Protein 4DHD (pdb70)

CATH classification: 1.10.600.10

Organism: Pyrobaculum calidifontis (strain DSM 21063 / JCM 11548 / VA1) (NCBI:txid410359)

Nearest PDB structures (foldseek):
  4gp1-assembly1_A  TM=1.003E+00  e=5.058E-45  Pyrobaculum calidifontis JCM 11548
  4gp2-assembly1_A  TM=1.002E+00  e=3.450E-44  Pyrobaculum calidifontis JCM 11548
  4gp2-assembly1_B  TM=9.995E-01  e=3.076E-43  Pyrobaculum calidifontis JCM 11548
  3n3d-assembly1_A  TM=8.401E-01  e=8.583E-13  Levilactobacillus brevis ATCC 367
  4jxn-assembly1_A-2  TM=8.935E-01  e=1.635E-11  Roseobacter denitrificans OCh 114

Sequence (328 aa):
MDVVSSRLHQKYGAEVEKALVRYLSIGLAEDFREAVLYQVKTGGKRLRPLLTLAAAEAVSGQWRPALPAAAIVELIHNYSSLIYDDIIDRGDVRRGLPTVRKAFGDNAAILVGIWYREAIEEAVLDTPKPTLFAKEVAEVIKAIDEGERLDILFEAAGRSDPYFVQARWREVTLDDYIKMVSLKTGALIAAAAKWGVLSVSDDRGLAEAAWNFGMAAGVAFQIIDDVLDIYGEIGKDIKEHKRGNAVVAVALSHLGEGERRRLLEILAREVVEEADVREAVALLDSVGAREEALRLAARYREEAERHLAKIPNNGTLKELLDFIVAREYA

Structure (mmCIF, N/CA/C/O backbone):
data_4DHD
#
_entry.id   4DHD
#
_cell.length_a   61.401
_cell.length_b   89.269
_cell.length_c   149.542
_cell.angle_alpha   90.00
_cell.angle_beta   90.00
_cell.angle_gamma   90.00
#
_symmetry.space_group_name_H-M   'C 2 2 21'
#
loop_
_entity.id
_entity.type
_entity.pdbx_description
1 polymer 'Polyprenyl synthetase'
2 non-polymer 'PHOSPHATE ION'
3 non-polymer 'CHLORIDE ION'
4 non-polymer 'ACETATE ION'
5 water water
#
loop_
_atom_site.group_PDB
_atom_site.id
_atom_site.type_symbol
_atom_site.label_atom_id
_atom_site.label_alt_id
_atom_site.label_comp_id
_atom_site.label_asym_id
_atom_site.label_entity_id
_atom_site.label_seq_id
_atom_site.pdbx_PDB_ins_code
_atom_site.Cartn_x
_atom_site.Cartn_y
_atom_site.Cartn_z
_atom_site.occupancy
_atom_site.B_iso_or_equiv
_atom_site.auth_seq_id
_atom_site.auth_comp_id
_atom_site.auth_asym_id
_atom_site.auth_atom_id
_atom_site.pdbx_PDB_model_num
ATOM 1 N N . MET A 1 3 ? 35.538 -5.351 -21.426 1.00 78.98 1 MET A N 1
ATOM 2 C CA . MET A 1 3 ? 34.665 -6.369 -22.080 1.00 82.36 1 MET A CA 1
ATOM 3 C C . MET A 1 3 ? 33.327 -6.513 -21.353 1.00 39.44 1 MET A C 1
ATOM 4 O O . MET A 1 3 ? 32.980 -7.596 -20.880 1.00 49.24 1 MET A O 1
ATOM 9 N N . ASP A 1 4 ? 32.575 -5.422 -21.277 1.00 37.80 2 ASP A N 1
ATOM 10 C CA . ASP A 1 4 ? 31.244 -5.469 -20.678 1.00 42.32 2 ASP A CA 1
ATOM 11 C C . ASP A 1 4 ? 30.337 -6.397 -21.495 1.00 36.82 2 ASP A C 1
ATOM 12 O O . ASP A 1 4 ? 30.634 -6.723 -22.646 1.00 30.08 2 ASP A O 1
ATOM 17 N N . VAL A 1 5 ? 29.236 -6.829 -20.893 1.00 31.02 3 VAL A N 1
ATOM 18 C CA . VAL A 1 5 ? 28.397 -7.851 -21.519 1.00 26.73 3 VAL A CA 1
ATOM 19 C C . VAL A 1 5 ? 27.753 -7.387 -22.831 1.00 24.14 3 VAL A C 1
ATOM 20 O O . VAL A 1 5 ? 27.675 -8.152 -23.789 1.00 24.86 3 VAL A O 1
ATOM 24 N N . VAL A 1 6 ? 27.291 -6.146 -22.890 1.00 25.09 4 VAL A N 1
ATOM 25 C CA . VAL A 1 6 ? 26.678 -5.658 -24.111 1.00 29.05 4 VAL A CA 1
ATOM 26 C C . VAL A 1 6 ? 27.690 -5.614 -25.267 1.00 27.05 4 VAL A C 1
ATOM 27 O O . VAL A 1 6 ? 27.397 -6.037 -26.384 1.00 26.46 4 VAL A O 1
ATOM 31 N N . SER A 1 7 ? 28.892 -5.118 -25.009 1.00 30.96 5 SER A N 1
ATOM 32 C CA A SER A 1 7 ? 29.922 -5.124 -26.037 0.50 33.53 5 SER A CA 1
ATOM 33 C CA B SER A 1 7 ? 29.929 -5.130 -26.031 0.50 32.60 5 SER A CA 1
ATOM 34 C C . SER A 1 7 ? 30.206 -6.553 -26.502 1.00 30.00 5 SER A C 1
ATOM 35 O O . SER A 1 7 ? 30.303 -6.825 -27.701 1.00 29.97 5 SER A O 1
ATOM 40 N N . ARG A 1 8 ? 30.322 -7.467 -25.554 1.00 23.42 6 ARG A N 1
ATOM 41 C CA . ARG A 1 8 ? 30.634 -8.834 -25.880 1.00 23.60 6 ARG A CA 1
ATOM 42 C C . ARG A 1 8 ? 29.541 -9.491 -26.717 1.00 25.78 6 ARG A C 1
ATOM 43 O O . ARG A 1 8 ? 29.823 -10.195 -27.690 1.00 24.88 6 ARG A O 1
ATOM 51 N N . LEU A 1 9 ? 28.287 -9.248 -26.355 1.00 23.66 7 LEU A N 1
ATOM 52 C CA . LEU A 1 9 ? 27.196 -9.849 -27.098 1.00 20.10 7 LEU A CA 1
ATOM 53 C C . LEU A 1 9 ? 26.931 -9.169 -28.452 1.00 19.80 7 LEU A C 1
ATOM 54 O O . LEU A 1 9 ? 26.514 -9.821 -29.388 1.00 22.90 7 LEU A O 1
ATOM 59 N N . HIS A 1 10 ? 27.185 -7.869 -28.541 1.00 23.18 8 HIS A N 1
ATOM 60 C CA . HIS A 1 10 ? 27.167 -7.180 -29.823 1.00 22.06 8 HIS A CA 1
ATOM 61 C C . HIS A 1 10 ? 28.138 -7.840 -30.763 1.00 24.39 8 HIS A C 1
ATOM 62 O O . HIS A 1 10 ? 27.836 -8.048 -31.935 1.00 25.76 8 HIS A O 1
ATOM 69 N N . GLN A 1 11 ? 29.328 -8.176 -30.264 1.00 24.41 9 GLN A N 1
ATOM 70 C CA . GLN A 1 11 ? 30.326 -8.806 -31.134 1.00 26.44 9 GLN A CA 1
ATOM 71 C C . GLN A 1 11 ? 29.866 -10.182 -31.603 1.00 21.88 9 GLN A C 1
ATOM 72 O O . GLN A 1 11 ? 30.065 -10.560 -32.765 1.00 26.10 9 GLN A O 1
ATOM 78 N N . LYS A 1 12 ? 29.251 -10.931 -30.685 1.00 23.35 10 LYS A N 1
ATOM 79 C CA . LYS A 1 12 ? 28.817 -12.289 -30.933 1.00 22.04 10 LYS A CA 1
ATOM 80 C C . LYS A 1 12 ? 27.567 -12.381 -31.798 1.00 24.66 10 LYS A C 1
ATOM 81 O O . LYS A 1 12 ? 27.513 -13.164 -32.741 1.00 23.54 10 LYS A O 1
ATOM 87 N N . TYR A 1 13 ? 26.560 -11.567 -31.474 1.00 22.98 11 TYR A N 1
ATOM 88 C CA . TYR A 1 13 ? 25.244 -11.720 -32.080 1.00 18.17 11 TYR A CA 1
ATOM 89 C C . TYR A 1 13 ? 24.902 -10.590 -33.048 1.00 18.04 11 TYR A C 1
ATOM 90 O O . TYR A 1 13 ? 24.018 -10.765 -33.882 1.00 20.84 11 TYR A O 1
ATOM 99 N N . GLY A 1 14 ? 25.583 -9.450 -32.901 1.00 19.79 12 GLY A N 1
ATOM 100 C CA . GLY A 1 14 ? 25.169 -8.188 -33.523 1.00 20.04 12 GLY A CA 1
ATOM 101 C C . GLY A 1 14 ? 24.941 -8.230 -35.021 1.00 25.86 12 GLY A C 1
ATOM 102 O O . GLY A 1 14 ? 23.913 -7.774 -35.538 1.00 23.43 12 GLY A O 1
ATOM 103 N N . ALA A 1 15 ? 25.895 -8.785 -35.739 1.00 24.13 13 ALA A N 1
ATOM 104 C CA . ALA A 1 15 ? 25.780 -8.803 -37.193 1.00 29.02 13 ALA A CA 1
ATOM 105 C C . ALA A 1 15 ? 24.602 -9.663 -37.689 1.00 21.85 13 ALA A C 1
ATOM 106 O O . ALA A 1 15 ? 23.923 -9.299 -38.663 1.00 22.48 13 ALA A O 1
ATOM 108 N N . GLU A 1 16 ? 24.342 -10.794 -37.040 1.00 20.69 14 GLU A N 1
ATOM 109 C CA . GLU A 1 16 ? 23.204 -11.639 -37.413 1.00 17.94 14 GLU A CA 1
ATOM 110 C C . GLU A 1 16 ? 21.868 -10.968 -37.066 1.00 20.12 14 GLU A C 1
ATOM 111 O O . GLU A 1 16 ? 20.895 -11.140 -37.794 1.00 19.13 14 GLU A O 1
ATOM 117 N N . VAL A 1 17 ? 21.830 -10.232 -35.965 1.00 20.56 15 VAL A N 1
ATOM 118 C CA . VAL A 1 17 ? 20.597 -9.499 -35.611 1.00 17.05 15 VAL A CA 1
ATOM 119 C C . VAL A 1 17 ? 20.297 -8.470 -36.697 1.00 17.93 15 VAL A C 1
ATOM 120 O O . VAL A 1 17 ? 19.195 -8.424 -37.212 1.00 21.13 15 VAL A O 1
ATOM 124 N N . GLU A 1 18 ? 21.294 -7.672 -37.070 1.00 18.36 16 GLU A N 1
ATOM 125 C CA . GLU A 1 18 ? 21.071 -6.619 -38.084 1.00 20.49 16 GLU A CA 1
ATOM 126 C C . GLU A 1 18 ? 20.638 -7.227 -39.411 1.00 21.10 16 GLU A C 1
ATOM 127 O O . GLU A 1 18 ? 19.728 -6.705 -40.076 1.00 21.45 16 GLU A O 1
ATOM 133 N N . LYS A 1 19 ? 21.268 -8.338 -39.795 1.00 18.68 17 LYS A N 1
ATOM 134 C CA . LYS A 1 19 ? 20.900 -9.026 -41.032 1.00 20.05 17 LYS A CA 1
ATOM 135 C C . LYS A 1 19 ? 19.446 -9.464 -41.022 1.00 19.22 17 LYS A C 1
ATOM 136 O O . LYS A 1 19 ? 18.768 -9.342 -42.037 1.00 19.91 17 LYS A O 1
ATOM 142 N N . ALA A 1 20 ? 18.984 -9.947 -39.871 1.00 19.18 18 ALA A N 1
ATOM 143 C CA . ALA A 1 20 ? 17.625 -10.453 -39.719 1.00 17.89 18 ALA A CA 1
ATOM 144 C C . ALA A 1 20 ? 16.624 -9.303 -39.837 1.00 16.74 18 ALA A C 1
ATOM 145 O O . ALA A 1 20 ? 15.573 -9.440 -40.504 1.00 19.56 18 ALA A O 1
ATOM 147 N N . LEU A 1 21 ? 16.927 -8.183 -39.194 1.00 16.45 19 LEU A N 1
ATOM 148 C CA . LEU A 1 21 ? 16.029 -7.012 -39.258 1.00 18.97 19 LEU A CA 1
ATOM 149 C C . LEU A 1 21 ? 15.834 -6.589 -40.715 1.00 18.95 19 LEU A C 1
ATOM 150 O O . LEU A 1 21 ? 14.706 -6.393 -41.184 1.00 19.54 19 LEU A O 1
ATOM 155 N N . VAL A 1 22 ? 16.944 -6.451 -41.440 1.00 18.96 20 VAL A N 1
ATOM 156 C CA . VAL A 1 22 ? 16.858 -6.052 -42.848 1.00 19.91 20 VAL A CA 1
ATOM 157 C C . VAL A 1 22 ? 16.155 -7.106 -43.702 1.00 19.38 20 VAL A C 1
ATOM 158 O O . VAL A 1 22 ? 15.360 -6.771 -44.595 1.00 19.48 20 VAL A O 1
ATOM 162 N N . ARG A 1 23 ? 16.426 -8.376 -43.425 1.00 19.73 21 ARG A N 1
ATOM 163 C CA . ARG A 1 23 ? 15.787 -9.445 -44.159 1.00 19.11 21 ARG A CA 1
ATOM 164 C C . ARG A 1 23 ? 14.266 -9.363 -44.092 1.00 18.62 21 ARG A C 1
ATOM 165 O O . ARG A 1 23 ? 13.597 -9.401 -45.131 1.00 19.34 21 ARG A O 1
ATOM 173 N N . TYR A 1 24 ? 13.708 -9.271 -42.880 1.00 17.33 22 TYR A N 1
ATOM 174 C CA . TYR A 1 24 ? 12.244 -9.291 -42.809 1.00 15.29 22 TYR A CA 1
ATOM 175 C C . TYR A 1 24 ? 11.627 -7.995 -43.352 1.00 15.54 22 TYR A C 1
ATOM 176 O O . TYR A 1 24 ? 10.586 -8.041 -43.977 1.00 18.87 22 TYR A O 1
ATOM 185 N N . LEU A 1 25 ? 12.291 -6.865 -43.146 1.00 16.32 23 LEU A N 1
ATOM 186 C CA . LEU A 1 25 ? 11.762 -5.590 -43.666 1.00 15.41 23 LEU A CA 1
ATOM 187 C C . LEU A 1 25 ? 11.798 -5.570 -45.184 1.00 17.33 23 LEU A C 1
ATOM 188 O O . LEU A 1 25 ? 10.998 -4.899 -45.802 1.00 17.26 23 LEU A O 1
ATOM 193 N N . SER A 1 26 ? 12.753 -6.305 -45.761 1.00 16.11 24 SER A N 1
ATOM 194 C CA . SER A 1 26 ? 12.996 -6.236 -47.184 1.00 19.79 24 SER A CA 1
ATOM 195 C C . SER A 1 26 ? 12.038 -7.085 -48.014 1.00 18.18 24 SER A C 1
ATOM 196 O O . SER A 1 26 ? 11.986 -6.934 -49.237 1.00 21.00 24 SER A O 1
ATOM 199 N N . ILE A 1 27 ? 11.282 -7.971 -47.370 1.00 19.74 25 ILE A N 1
ATOM 200 C CA . ILE A 1 27 ? 10.360 -8.825 -48.111 1.00 17.94 25 ILE A CA 1
ATOM 201 C C . ILE A 1 27 ? 9.293 -7.955 -48.786 1.00 24.05 25 ILE A C 1
ATOM 202 O O . ILE A 1 27 ? 8.489 -7.293 -48.115 1.00 19.98 25 ILE A O 1
ATOM 207 N N . GLY A 1 28 ? 9.280 -7.946 -50.121 1.00 22.84 26 GLY A N 1
ATOM 208 C CA . GLY A 1 28 ? 8.261 -7.173 -50.843 1.00 22.07 26 GLY A CA 1
ATOM 209 C C . GLY A 1 28 ? 8.495 -5.675 -50.926 1.00 23.79 26 GLY A C 1
ATOM 210 O O . GLY A 1 28 ? 7.659 -4.942 -51.443 1.00 22.04 26 GLY A O 1
ATOM 211 N N . LEU A 1 29 ? 9.650 -5.220 -50.443 1.00 17.57 27 LEU A N 1
ATOM 212 C CA . LEU A 1 29 ? 9.931 -3.809 -50.289 1.00 18.34 27 LEU A CA 1
ATOM 213 C C . LEU A 1 29 ? 10.364 -3.141 -51.600 1.00 19.95 27 LEU A C 1
ATOM 214 O O . LEU A 1 29 ? 11.379 -3.541 -52.209 1.00 23.07 27 LEU A O 1
ATOM 219 N N . ALA A 1 30 ? 9.600 -2.135 -52.022 1.00 18.93 28 ALA A N 1
ATOM 220 C CA . ALA A 1 30 ? 9.905 -1.420 -53.275 1.00 21.40 28 ALA A CA 1
ATOM 221 C C . ALA A 1 30 ? 11.215 -0.637 -53.128 1.00 21.38 28 ALA A C 1
ATOM 222 O O . ALA A 1 30 ? 11.480 -0.056 -52.090 1.00 19.24 28 ALA A O 1
ATOM 224 N N . GLU A 1 31 ? 12.041 -0.612 -54.182 1.00 23.39 29 GLU A N 1
ATOM 225 C CA . GLU A 1 31 ? 13.325 0.094 -54.128 1.00 26.40 29 GLU A CA 1
ATOM 226 C C . GLU A 1 31 ? 13.247 1.560 -53.691 1.00 20.85 29 GLU A C 1
ATOM 227 O O . GLU A 1 31 ? 14.095 2.020 -52.900 1.00 24.31 29 GLU A O 1
ATOM 233 N N . ASP A 1 32 ? 12.255 2.308 -54.188 1.00 19.01 30 ASP A N 1
ATOM 234 C CA . ASP A 1 32 ? 12.147 3.716 -53.827 1.00 21.24 30 ASP A CA 1
ATOM 235 C C . ASP A 1 32 ? 11.540 3.979 -52.438 1.00 18.45 30 ASP A C 1
ATOM 236 O O . ASP A 1 32 ? 11.370 5.150 -52.065 1.00 21.45 30 ASP A O 1
ATOM 241 N N . PHE A 1 33 ? 11.199 2.893 -51.712 1.00 18.96 31 PHE A N 1
ATOM 242 C CA . PHE A 1 33 ? 10.710 2.970 -50.311 1.00 16.97 31 PHE A CA 1
ATOM 243 C C . PHE A 1 33 ? 11.768 2.414 -49.359 1.00 18.66 31 PHE A C 1
ATOM 244 O O . PHE A 1 33 ? 11.627 2.510 -48.141 1.00 18.12 31 PHE A O 1
ATOM 252 N N . ARG A 1 34 ? 12.792 1.780 -49.912 1.00 20.85 32 ARG A N 1
ATOM 253 C CA . ARG A 1 34 ? 13.782 1.089 -49.100 1.00 18.05 32 ARG A CA 1
ATOM 254 C C . ARG A 1 34 ? 14.477 1.969 -48.067 1.00 19.48 32 ARG A C 1
ATOM 255 O O . ARG A 1 34 ? 14.583 1.593 -46.902 1.00 20.09 32 ARG A O 1
ATOM 263 N N . GLU A 1 35 ? 15.023 3.097 -48.497 1.00 20.24 33 GLU A N 1
ATOM 264 C CA . GLU A 1 35 ? 15.721 3.966 -47.574 1.00 18.45 33 GLU A CA 1
ATOM 265 C C . GLU A 1 35 ? 14.816 4.414 -46.425 1.00 17.99 33 GLU A C 1
ATOM 266 O O . GLU A 1 35 ? 15.224 4.403 -45.258 1.00 20.97 33 GLU A O 1
ATOM 272 N N . ALA A 1 36 ? 13.585 4.814 -46.747 1.00 19.87 34 ALA A N 1
ATOM 273 C CA . ALA A 1 36 ? 12.645 5.248 -45.713 1.00 16.61 34 ALA A CA 1
ATOM 274 C C . ALA A 1 36 ? 12.344 4.138 -44.702 1.00 18.18 34 ALA A C 1
ATOM 275 O O . ALA A 1 36 ? 12.272 4.410 -43.500 1.00 18.73 34 ALA A O 1
ATOM 277 N N . VAL A 1 37 ? 12.159 2.914 -45.190 1.00 18.85 35 VAL A N 1
ATOM 278 C CA . VAL A 1 37 ? 11.794 1.778 -44.328 1.00 14.58 35 VAL A CA 1
ATOM 279 C C . VAL A 1 37 ? 12.972 1.274 -43.489 1.00 16.87 35 VAL A C 1
ATOM 280 O O . VAL A 1 37 ? 12.809 0.974 -42.313 1.00 19.10 35 VAL A O 1
ATOM 284 N N . LEU A 1 38 ? 14.160 1.213 -44.082 1.00 17.47 36 LEU A N 1
ATOM 285 C CA . LEU A 1 38 ? 15.316 0.733 -43.312 1.00 18.36 36 LEU A CA 1
ATOM 286 C C . LEU A 1 38 ? 15.872 1.775 -42.350 1.00 17.20 36 LEU A C 1
ATOM 287 O O . LEU A 1 38 ? 16.631 1.427 -41.448 1.00 19.20 36 LEU A O 1
ATOM 292 N N . TYR A 1 39 ? 15.461 3.025 -42.508 1.00 17.79 37 TYR A N 1
ATOM 293 C CA . TYR A 1 39 ? 16.058 4.131 -41.765 1.00 19.93 37 TYR A CA 1
ATOM 294 C C . TYR A 1 39 ? 16.097 3.869 -40.267 1.00 18.32 37 TYR A C 1
ATOM 295 O O . TYR A 1 39 ? 17.142 4.041 -39.621 1.00 17.79 37 TYR A O 1
ATOM 304 N N . GLN A 1 40 ? 14.960 3.440 -39.706 1.00 17.33 38 GLN A N 1
ATOM 305 C CA . GLN A 1 40 ? 14.828 3.279 -38.271 1.00 16.46 38 GLN A CA 1
ATOM 306 C C . GLN A 1 40 ? 15.780 2.228 -37.675 1.00 18.81 38 GLN A C 1
ATOM 307 O O . GLN A 1 40 ? 16.179 2.356 -36.495 1.00 23.26 38 GLN A O 1
ATOM 313 N N . VAL A 1 41 ? 16.137 1.213 -38.464 1.00 16.80 39 VAL A N 1
ATOM 314 C CA . VAL A 1 41 ? 17.066 0.190 -37.972 1.00 18.44 39 VAL A CA 1
ATOM 315 C C . VAL A 1 41 ? 18.513 0.502 -38.384 1.00 27.01 39 VAL A C 1
ATOM 316 O O . VAL A 1 41 ? 19.430 -0.237 -38.068 1.00 27.78 39 VAL A O 1
ATOM 320 N N . LYS A 1 42 ? 18.716 1.601 -39.092 1.00 21.47 40 LYS A N 1
ATOM 321 C CA . LYS A 1 42 ? 20.079 1.986 -39.441 1.00 25.74 40 LYS A CA 1
ATOM 322 C C . LYS A 1 42 ? 20.588 3.151 -38.592 1.00 31.37 40 LYS A C 1
ATOM 323 O O . LYS A 1 42 ? 21.680 3.637 -38.816 1.00 32.24 40 LYS A O 1
ATOM 329 N N . THR A 1 43 ? 19.794 3.610 -37.631 1.00 27.62 41 THR A N 1
ATOM 330 C CA . THR A 1 43 ? 20.189 4.746 -36.793 1.00 27.09 41 THR A CA 1
ATOM 331 C C . THR A 1 43 ? 20.901 4.327 -35.507 1.00 27.16 41 THR A C 1
ATOM 332 O O . THR A 1 43 ? 21.178 5.168 -34.655 1.00 30.92 41 THR A O 1
ATOM 336 N N . GLY A 1 44 ? 21.174 3.041 -35.352 1.00 31.47 42 GLY A N 1
ATOM 337 C CA . GLY A 1 44 ? 21.872 2.576 -34.152 1.00 34.57 42 GLY A CA 1
ATOM 338 C C . GLY A 1 44 ? 20.891 2.129 -33.085 1.00 38.86 42 GLY A C 1
ATOM 339 O O . GLY A 1 44 ? 19.742 1.815 -33.386 1.00 28.96 42 GLY A O 1
ATOM 340 N N . GLY A 1 45 ? 21.335 2.112 -31.835 1.00 28.59 43 GLY A N 1
ATOM 341 C CA . GLY A 1 45 ? 20.513 1.560 -30.757 1.00 28.28 43 GLY A CA 1
ATOM 342 C C . GLY A 1 45 ? 21.281 0.448 -30.067 1.00 27.11 43 GLY A C 1
ATOM 343 O O . GLY A 1 45 ? 22.160 -0.172 -30.664 1.00 28.40 43 GLY A O 1
ATOM 344 N N . LYS A 1 46 ? 20.959 0.203 -28.803 1.00 23.93 44 LYS A N 1
ATOM 345 C CA . LYS A 1 46 ? 21.712 -0.766 -28.005 1.00 24.85 44 LYS A CA 1
ATOM 346 C C . LYS A 1 46 ? 21.356 -2.230 -28.299 1.00 23.04 44 LYS A C 1
ATOM 347 O O . LYS A 1 46 ? 22.117 -3.130 -27.947 1.00 24.38 44 LYS A O 1
ATOM 353 N N . ARG A 1 47 ? 20.195 -2.470 -28.910 1.00 23.57 45 ARG A N 1
ATOM 354 C CA . ARG A 1 47 ? 19.746 -3.820 -29.231 1.00 18.65 45 ARG A CA 1
ATOM 355 C C . ARG A 1 47 ? 19.673 -4.724 -28.003 1.00 20.05 45 ARG A C 1
ATOM 356 O O . ARG A 1 47 ? 19.825 -5.939 -28.105 1.00 19.93 45 ARG A O 1
ATOM 364 N N . LEU A 1 48 ? 19.399 -4.131 -26.848 1.00 21.18 46 LEU A N 1
ATOM 365 C CA . LEU A 1 48 ? 19.329 -4.904 -25.608 1.00 17.13 46 LEU A CA 1
ATOM 366 C C . LEU A 1 48 ? 18.292 -6.021 -25.669 1.00 20.14 46 LEU A C 1
ATOM 367 O O . LEU A 1 48 ? 18.524 -7.129 -25.191 1.00 19.53 46 LEU A O 1
ATOM 372 N N . ARG A 1 49 ? 17.139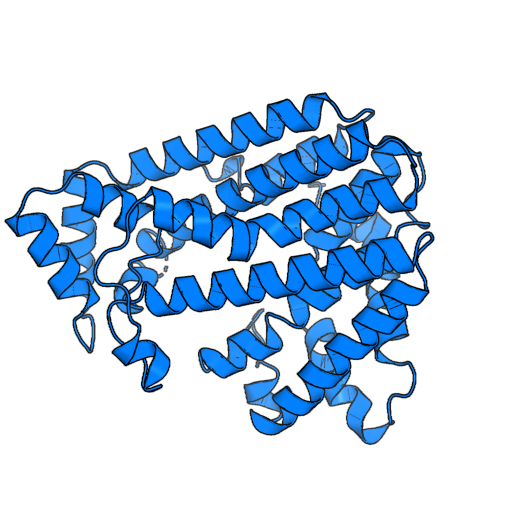 -5.753 -26.278 1.00 15.45 47 ARG A N 1
ATOM 373 C CA . ARG A 1 49 ? 16.083 -6.751 -26.280 1.00 14.11 47 ARG A CA 1
ATOM 374 C C . ARG A 1 49 ? 16.448 -8.029 -27.076 1.00 18.82 47 ARG A C 1
ATOM 375 O O . ARG A 1 49 ? 16.340 -9.118 -26.538 1.00 17.56 47 ARG A O 1
ATOM 383 N N . PRO A 1 50 ? 16.899 -7.899 -28.334 1.00 16.50 48 PRO A N 1
ATOM 384 C CA . PRO A 1 50 ? 17.273 -9.106 -29.073 1.00 15.92 48 PRO A CA 1
ATOM 385 C C . PRO A 1 50 ? 18.497 -9.773 -28.453 1.00 16.79 48 PRO A C 1
ATOM 386 O O . PRO A 1 50 ? 18.596 -10.996 -28.507 1.00 17.34 48 PRO A O 1
ATOM 390 N N . LEU A 1 51 ? 19.409 -8.996 -27.883 1.00 16.33 49 LEU A N 1
ATOM 391 C CA . LEU A 1 51 ? 20.555 -9.641 -27.185 1.00 17.22 49 LEU A CA 1
ATOM 392 C C . LEU A 1 51 ? 20.060 -10.529 -26.052 1.00 21.83 49 LEU A C 1
ATOM 393 O O . LEU A 1 51 ? 20.597 -11.626 -25.828 1.00 19.28 49 LEU A O 1
ATOM 398 N N . LEU A 1 52 ? 19.051 -10.061 -25.320 1.00 17.39 50 LEU A N 1
ATOM 399 C CA . LEU A 1 52 ? 18.437 -10.847 -24.251 1.00 17.49 50 LEU A CA 1
ATOM 400 C C . LEU A 1 52 ? 17.738 -12.125 -24.772 1.00 19.90 50 LEU A C 1
ATOM 401 O O . LEU A 1 52 ? 17.876 -13.211 -24.198 1.00 18.24 50 LEU A O 1
ATOM 406 N N . THR A 1 53 ? 17.007 -11.994 -25.873 1.00 15.31 51 THR A N 1
ATOM 407 C CA . THR A 1 53 ? 16.394 -13.145 -26.493 1.00 12.21 51 THR A CA 1
ATOM 408 C C . THR A 1 53 ? 17.412 -14.250 -26.825 1.00 13.58 51 THR A C 1
ATOM 409 O O . THR A 1 53 ? 17.200 -15.427 -26.525 1.00 16.37 51 THR A O 1
ATOM 413 N N . LEU A 1 54 ? 18.482 -13.836 -27.474 1.00 15.86 52 LEU A N 1
ATOM 414 C CA . LEU A 1 54 ? 19.505 -14.777 -27.934 1.00 14.83 52 LEU A CA 1
ATOM 415 C C . LEU A 1 54 ? 20.261 -15.355 -26.739 1.00 15.56 52 LEU A C 1
ATOM 416 O O . LEU A 1 54 ? 20.548 -16.561 -26.723 1.00 18.07 52 LEU A O 1
ATOM 421 N N . ALA A 1 55 ? 20.584 -14.524 -25.748 1.00 17.49 53 ALA A N 1
ATOM 422 C CA . ALA A 1 55 ? 21.232 -15.053 -24.525 1.00 16.63 53 ALA A CA 1
ATOM 423 C C . ALA A 1 55 ? 20.342 -16.075 -23.819 1.00 18.70 53 ALA A C 1
ATOM 424 O O . ALA A 1 55 ? 20.840 -17.066 -23.260 1.00 18.32 53 ALA A O 1
ATOM 426 N N . ALA A 1 56 ? 19.031 -15.804 -23.766 1.00 15.65 54 ALA A N 1
ATOM 427 C CA . ALA A 1 56 ? 18.113 -16.730 -23.108 1.00 14.15 54 ALA A CA 1
ATOM 428 C C . ALA A 1 56 ? 18.085 -18.093 -23.856 1.00 17.23 54 ALA A C 1
ATOM 429 O O . ALA A 1 56 ? 18.045 -19.147 -23.234 1.00 18.02 54 ALA A O 1
ATOM 431 N N . ALA A 1 57 ? 18.059 -18.037 -25.187 1.00 15.42 55 ALA A N 1
ATOM 432 C CA . ALA A 1 57 ? 18.017 -19.238 -25.980 1.00 15.08 55 ALA A CA 1
ATOM 433 C C . ALA A 1 57 ? 19.309 -20.011 -25.735 1.00 17.92 55 ALA A C 1
ATOM 434 O O . ALA A 1 57 ? 19.273 -21.236 -25.570 1.00 18.49 55 ALA A O 1
ATOM 436 N N . GLU A 1 58 ? 20.425 -19.287 -25.684 1.00 16.66 56 GLU A N 1
ATOM 437 C CA . GLU A 1 58 ? 21.731 -19.969 -25.541 1.00 17.99 56 GLU A CA 1
ATOM 438 C C . GLU A 1 58 ? 21.894 -20.566 -24.145 1.00 19.66 56 GLU A C 1
ATOM 439 O O . GLU A 1 58 ? 22.480 -21.646 -23.966 1.00 17.53 56 GLU A O 1
ATOM 445 N N . ALA A 1 59 ? 21.365 -19.890 -23.133 1.00 16.73 57 ALA A N 1
ATOM 446 C CA . ALA A 1 59 ? 21.483 -20.428 -21.779 1.00 18.51 57 ALA A CA 1
ATOM 447 C C . ALA A 1 59 ? 20.745 -21.770 -21.659 1.00 21.39 57 ALA A C 1
ATOM 448 O O . ALA A 1 59 ? 21.227 -22.708 -21.038 1.00 20.09 57 ALA A O 1
ATOM 450 N N . VAL A 1 60 ? 19.559 -21.862 -22.245 1.00 15.91 58 VAL A N 1
ATOM 451 C CA . VAL A 1 60 ? 18.726 -23.035 -22.065 1.00 15.30 58 VAL A CA 1
ATOM 452 C C . VAL A 1 60 ? 19.048 -24.195 -23.019 1.00 18.36 58 VAL A C 1
ATOM 453 O O . VAL A 1 60 ? 18.713 -25.343 -22.713 1.00 20.30 58 VAL A O 1
ATOM 457 N N . SER A 1 61 ? 19.681 -23.900 -24.155 1.00 18.32 59 SER A N 1
ATOM 458 C CA . SER A 1 61 ? 19.888 -24.905 -25.220 1.00 17.37 59 SER A CA 1
ATOM 459 C C . SER A 1 61 ? 21.318 -25.017 -25.773 1.00 20.02 59 SER A C 1
ATOM 460 O O . SER A 1 61 ? 21.609 -25.951 -26.517 1.00 21.05 59 SER A O 1
ATOM 463 N N . GLY A 1 62 ? 22.187 -24.053 -25.467 1.00 17.00 60 GLY A N 1
ATOM 464 C CA . GLY A 1 62 ? 23.501 -23.945 -26.086 1.00 18.15 60 GLY A CA 1
ATOM 465 C C . GLY A 1 62 ? 23.533 -23.275 -27.451 1.00 18.28 60 GLY A C 1
ATOM 466 O O . GLY A 1 62 ? 24.600 -23.023 -28.000 1.00 20.54 60 GLY A O 1
ATOM 467 N N . GLN A 1 63 ? 22.353 -23.020 -28.023 1.00 20.07 61 GLN A N 1
ATOM 468 C CA . GLN A 1 63 ? 22.258 -22.442 -29.370 1.00 17.72 61 GLN A CA 1
ATOM 469 C C . GLN A 1 63 ? 21.470 -21.152 -29.308 1.00 15.89 61 GLN A C 1
ATOM 470 O O . GLN A 1 63 ? 20.479 -21.043 -28.563 1.00 19.56 61 GLN A O 1
ATOM 476 N N . TRP A 1 64 ? 21.927 -20.201 -30.094 1.00 17.48 62 TRP A N 1
ATOM 477 C CA . TRP A 1 64 ? 21.249 -18.907 -30.187 1.00 17.88 62 TRP A CA 1
ATOM 478 C C . TRP A 1 64 ? 20.640 -18.676 -31.538 1.00 23.87 62 TRP A C 1
ATOM 479 O O . TRP A 1 64 ? 19.607 -18.000 -31.646 1.00 18.93 62 TRP A O 1
ATOM 490 N N . ARG A 1 65 ? 21.252 -19.221 -32.586 1.00 19.15 63 ARG A N 1
ATOM 491 C CA . ARG A 1 65 ? 20.779 -18.921 -33.937 1.00 18.88 63 ARG A CA 1
ATOM 492 C C . ARG A 1 65 ? 19.305 -19.264 -34.199 1.00 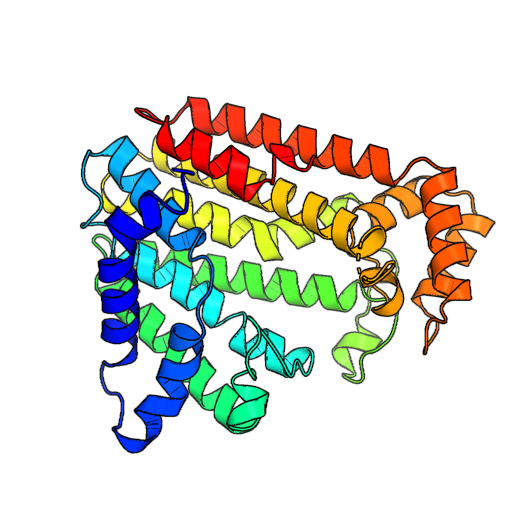18.97 63 ARG A C 1
ATOM 493 O O . ARG A 1 65 ? 18.649 -18.534 -34.978 1.00 19.29 63 ARG A O 1
ATOM 501 N N . PRO A 1 66 ? 18.770 -20.349 -33.603 1.00 17.99 64 PRO A N 1
ATOM 502 C CA . PRO A 1 66 ? 17.362 -20.714 -33.789 1.00 16.14 64 PRO A CA 1
ATOM 503 C C . PRO A 1 66 ? 16.431 -19.612 -33.265 1.00 16.45 64 PRO A C 1
ATOM 504 O O . PRO A 1 66 ? 15.269 -19.558 -33.665 1.00 19.68 64 PRO A O 1
ATOM 508 N N . ALA A 1 67 ? 16.956 -18.765 -32.390 1.00 16.30 65 ALA A N 1
ATOM 509 C CA . ALA A 1 67 ? 16.122 -17.673 -31.826 1.00 16.18 65 ALA A CA 1
ATOM 510 C C . ALA A 1 67 ? 16.220 -16.361 -32.613 1.00 16.36 65 ALA A C 1
ATOM 511 O O . ALA A 1 67 ? 15.740 -15.321 -32.156 1.00 18.13 65 ALA A O 1
ATOM 513 N N . LEU A 1 68 ? 16.892 -16.365 -33.762 1.00 17.45 66 LEU A N 1
ATOM 514 C CA . LEU A 1 68 ? 17.064 -15.131 -34.525 1.00 16.69 66 LEU A CA 1
ATOM 515 C C . LEU A 1 68 ? 15.725 -14.563 -35.007 1.00 15.14 66 LEU A C 1
ATOM 516 O O . LEU A 1 68 ? 15.545 -13.356 -34.969 1.00 17.53 66 LEU A O 1
ATOM 521 N N . PRO A 1 69 ? 14.793 -15.426 -35.437 1.00 17.78 67 PRO A N 1
ATOM 522 C CA . PRO A 1 69 ? 13.514 -14.861 -35.828 1.00 16.27 67 PRO A CA 1
ATOM 523 C C . PRO A 1 69 ? 12.812 -14.138 -34.656 1.00 14.90 67 PRO A C 1
ATOM 524 O O . PRO A 1 69 ? 12.339 -12.998 -34.814 1.00 16.14 67 PRO A O 1
ATOM 528 N N . ALA A 1 70 ? 12.747 -14.792 -33.508 1.00 14.10 68 ALA A N 1
ATOM 529 C CA . ALA A 1 70 ? 12.230 -14.164 -32.284 1.00 14.02 68 ALA A CA 1
ATOM 530 C C . ALA A 1 70 ? 12.983 -12.889 -31.910 1.00 16.31 68 ALA A C 1
ATOM 531 O O . ALA A 1 70 ? 12.386 -11.907 -31.437 1.00 15.11 68 ALA A O 1
ATOM 533 N N . ALA A 1 71 ? 14.298 -12.875 -32.110 1.00 14.21 69 ALA A N 1
ATOM 534 C CA . ALA A 1 71 ? 15.083 -11.687 -31.759 1.00 16.14 69 ALA A CA 1
ATOM 535 C C . ALA A 1 71 ? 14.724 -10.509 -32.686 1.00 16.11 69 ALA A C 1
ATOM 536 O O . ALA A 1 71 ? 14.591 -9.370 -32.242 1.00 16.14 69 ALA A O 1
ATOM 538 N N . ALA A 1 72 ? 14.549 -10.815 -33.979 1.00 16.78 70 ALA A N 1
ATOM 539 C CA . ALA A 1 72 ? 14.081 -9.815 -34.938 1.00 15.93 70 ALA A CA 1
ATOM 540 C C . ALA A 1 72 ? 12.693 -9.343 -34.537 1.00 16.71 70 ALA A C 1
ATOM 541 O O . ALA A 1 72 ? 12.424 -8.147 -34.611 1.00 16.60 70 ALA A O 1
ATOM 543 N N . ILE A 1 73 ? 11.805 -10.260 -34.143 1.00 14.24 71 ILE A N 1
ATOM 544 C CA . ILE A 1 73 ? 10.442 -9.837 -33.722 1.00 13.30 71 ILE A CA 1
ATOM 545 C C . ILE A 1 73 ? 10.529 -8.793 -32.621 1.00 15.55 71 ILE A C 1
ATOM 546 O O . ILE A 1 73 ? 9.934 -7.711 -32.717 1.00 14.33 71 ILE A O 1
ATOM 551 N N . VAL A 1 74 ? 11.301 -9.087 -31.575 1.00 14.42 72 VAL A N 1
ATOM 552 C CA . VAL A 1 74 ? 11.261 -8.200 -30.423 1.00 16.45 72 VAL A CA 1
ATOM 553 C C . VAL A 1 74 ? 11.866 -6.818 -30.742 1.00 15.40 72 VAL A C 1
ATOM 554 O O . VAL A 1 74 ? 11.340 -5.784 -30.321 1.00 14.62 72 VAL A O 1
ATOM 558 N N . GLU A 1 75 ? 12.933 -6.778 -31.541 1.00 16.66 73 GLU A N 1
ATOM 559 C CA . GLU A 1 75 ? 13.548 -5.521 -31.888 1.00 16.38 73 GLU A CA 1
ATOM 560 C C . GLU A 1 75 ? 12.703 -4.739 -32.904 1.00 12.23 73 GLU A C 1
ATOM 561 O O . GLU A 1 75 ? 12.652 -3.512 -32.844 1.00 15.21 73 GLU A O 1
ATOM 567 N N . LEU A 1 76 ? 12.027 -5.460 -33.811 1.00 12.99 74 LEU A N 1
ATOM 568 C CA . LEU A 1 76 ? 11.110 -4.773 -34.726 1.00 14.30 74 LEU A CA 1
ATOM 569 C C . LEU A 1 76 ? 9.903 -4.194 -33.980 1.00 14.59 74 LEU A C 1
ATOM 570 O O . LEU A 1 76 ? 9.476 -3.092 -34.306 1.00 12.75 74 LEU A O 1
ATOM 575 N N . ILE A 1 77 ? 9.382 -4.907 -32.977 1.00 14.76 75 ILE A N 1
ATOM 576 C CA . ILE A 1 77 ? 8.299 -4.329 -32.167 1.00 15.42 75 ILE A CA 1
ATOM 577 C C . ILE A 1 77 ? 8.794 -3.063 -31.442 1.00 13.68 75 ILE A C 1
ATOM 578 O O . ILE A 1 77 ? 8.097 -2.037 -31.379 1.00 13.51 75 ILE A O 1
ATOM 583 N N . HIS A 1 78 ? 9.978 -3.144 -30.859 1.00 15.03 76 HIS A N 1
ATOM 584 C CA . HIS A 1 78 ? 10.585 -1.977 -30.231 1.00 15.15 76 HIS A CA 1
ATOM 585 C C . HIS A 1 78 ? 10.628 -0.799 -31.180 1.00 14.83 76 HIS A C 1
ATOM 586 O O . HIS A 1 78 ? 10.208 0.332 -30.822 1.00 16.06 76 HIS A O 1
ATOM 593 N N . ASN A 1 79 ? 11.090 -1.042 -32.407 1.00 14.63 77 ASN A N 1
ATOM 594 C CA . ASN A 1 79 ? 11.228 0.046 -33.366 1.00 15.82 77 ASN A CA 1
ATOM 595 C C . ASN A 1 79 ? 9.909 0.536 -33.946 1.00 14.37 77 ASN A C 1
ATOM 596 O O . ASN A 1 79 ? 9.782 1.720 -34.268 1.00 15.84 77 ASN A O 1
ATOM 601 N N . TYR A 1 80 ? 8.935 -0.362 -34.052 1.00 14.92 78 TYR A N 1
ATOM 602 C CA . TYR A 1 80 ? 7.579 -0.010 -34.451 1.00 14.96 78 TYR A CA 1
ATOM 603 C C . TYR A 1 80 ? 6.997 0.972 -33.469 1.00 14.48 78 TYR A C 1
ATOM 604 O O . TYR A 1 80 ? 6.450 2.008 -33.851 1.00 14.43 78 TYR A O 1
ATOM 613 N N . SER A 1 81 ? 7.145 0.646 -32.175 1.00 16.90 79 SER A N 1
ATOM 614 C CA A SER A 1 81 ? 6.671 1.506 -31.113 0.50 15.29 79 SER A CA 1
ATOM 615 C CA B SER A 1 81 ? 6.685 1.507 -31.105 0.50 15.13 79 SER A CA 1
ATOM 616 C C . SER A 1 81 ? 7.392 2.859 -31.145 1.00 17.97 79 SER A C 1
ATOM 617 O O . SER A 1 81 ? 6.763 3.896 -30.951 1.00 20.05 79 SER A O 1
ATOM 622 N N . LEU A 1 82 ? 8.702 2.864 -31.428 1.00 16.67 80 LEU A N 1
ATOM 623 C CA . LEU A 1 82 ? 9.413 4.139 -31.467 1.00 17.27 80 LEU A CA 1
ATOM 624 C C . LEU A 1 82 ? 8.982 5.044 -32.622 1.00 15.92 80 LEU A C 1
ATOM 625 O O . LEU A 1 82 ? 8.900 6.247 -32.446 1.00 18.66 80 LEU A O 1
ATOM 630 N N . ILE A 1 83 ? 8.750 4.456 -33.802 1.00 15.16 81 ILE A N 1
ATOM 631 C CA . ILE A 1 83 ? 8.319 5.214 -34.964 1.00 15.93 81 ILE A CA 1
ATOM 632 C C . ILE A 1 83 ? 7.036 5.956 -34.596 1.00 17.45 81 ILE A C 1
ATOM 633 O O . ILE A 1 83 ? 6.933 7.139 -34.814 1.00 18.17 81 ILE A O 1
ATOM 638 N N . TYR A 1 84 ? 6.070 5.247 -34.028 1.00 15.73 82 TYR A N 1
ATOM 639 C CA . TYR A 1 84 ? 4.831 5.912 -33.648 1.00 16.81 82 TYR A CA 1
ATOM 640 C C . TYR A 1 84 ? 4.968 6.845 -32.456 1.00 16.93 82 TYR A C 1
ATOM 641 O O . TYR A 1 84 ? 4.319 7.899 -32.418 1.00 19.38 82 TYR A O 1
ATOM 650 N N . ASP A 1 85 ? 5.800 6.483 -31.479 1.00 18.00 83 ASP A N 1
ATOM 651 C CA . ASP A 1 85 ? 6.000 7.347 -30.326 1.00 17.38 83 ASP A CA 1
ATOM 652 C C . ASP A 1 85 ? 6.591 8.671 -30.803 1.00 22.91 83 ASP A C 1
ATOM 653 O O . ASP A 1 85 ? 6.200 9.718 -30.303 1.00 22.37 83 ASP A O 1
ATOM 658 N N . ASP A 1 86 ? 7.494 8.630 -31.785 1.00 21.59 84 ASP A N 1
ATOM 659 C CA . ASP A 1 86 ? 8.085 9.870 -32.295 1.00 21.34 84 ASP A CA 1
ATOM 660 C C . ASP A 1 86 ? 7.021 10.751 -32.961 1.00 22.17 84 ASP A C 1
ATOM 661 O O . ASP A 1 86 ? 7.055 11.983 -32.839 1.00 23.18 84 ASP A O 1
ATOM 666 N N . ILE A 1 87 ? 6.040 10.127 -33.626 1.00 18.66 85 ILE A N 1
ATOM 667 C CA . ILE A 1 87 ? 4.960 10.921 -34.203 1.00 18.22 85 ILE A CA 1
ATOM 668 C C . ILE A 1 87 ? 4.125 11.557 -33.108 1.00 23.49 85 ILE A C 1
ATOM 669 O O . ILE A 1 87 ? 3.866 12.772 -33.129 1.00 23.63 85 ILE A O 1
ATOM 674 N N . ILE A 1 88 ? 3.722 10.737 -32.138 1.00 18.35 86 ILE A N 1
ATOM 675 C CA . ILE A 1 88 ? 2.820 11.171 -31.078 1.00 19.36 86 ILE A CA 1
ATOM 676 C C . ILE A 1 88 ? 3.422 12.289 -30.236 1.00 27.53 86 ILE A C 1
ATOM 677 O O . ILE A 1 88 ? 2.738 13.253 -29.895 1.00 27.84 86 ILE A O 1
ATOM 682 N N . ASP A 1 89 ? 4.713 12.187 -29.941 1.00 24.55 87 ASP A N 1
ATOM 683 C CA . ASP A 1 89 ? 5.380 13.193 -29.106 1.00 25.25 87 ASP A CA 1
ATOM 684 C C . ASP A 1 89 ? 6.103 14.245 -29.934 1.00 26.71 87 ASP A C 1
ATOM 685 O O . ASP A 1 89 ? 6.806 15.101 -29.388 1.00 31.24 87 ASP A O 1
ATOM 690 N N . ARG A 1 90 ? 5.941 14.171 -31.247 1.00 26.61 88 ARG A N 1
ATOM 691 C CA . ARG A 1 90 ? 6.641 15.049 -32.190 1.00 26.53 88 ARG A CA 1
ATOM 692 C C . ARG A 1 90 ? 8.140 15.124 -31.881 1.00 27.98 88 ARG A C 1
ATOM 693 O O . ARG A 1 90 ? 8.718 16.211 -31.725 1.00 33.27 88 ARG A O 1
ATOM 701 N N . GLY A 1 91 ? 8.780 13.965 -31.809 1.00 22.56 89 GLY A N 1
ATOM 702 C CA . GLY A 1 91 ? 10.182 13.913 -31.456 1.00 23.95 89 GLY A CA 1
ATOM 703 C C . GLY A 1 91 ? 11.012 14.135 -32.703 1.00 36.98 89 GLY A C 1
ATOM 704 O O . GLY A 1 91 ? 10.794 13.484 -33.720 1.00 29.28 89 GLY A O 1
ATOM 705 N N . ASP A 1 92 ? 11.954 15.073 -32.635 1.00 29.68 90 ASP A N 1
ATOM 706 C CA . ASP A 1 92 ? 12.799 15.401 -33.778 1.00 25.48 90 ASP A CA 1
ATOM 707 C C . ASP A 1 92 ? 14.077 14.569 -33.820 1.00 26.25 90 ASP A C 1
ATOM 708 O O . ASP A 1 92 ? 14.622 14.324 -34.880 1.00 24.50 90 ASP A O 1
ATOM 713 N N . VAL A 1 93 ? 14.569 14.142 -32.661 1.00 24.89 91 VAL A N 1
ATOM 714 C CA . VAL A 1 93 ? 15.865 13.475 -32.630 1.00 24.61 91 VAL A CA 1
ATOM 715 C C . VAL A 1 93 ? 15.802 12.212 -31.786 1.00 21.50 91 VAL A C 1
ATOM 716 O O . VAL A 1 93 ? 15.141 12.185 -30.749 1.00 30.10 91 VAL A O 1
ATOM 720 N N . ARG A 1 94 ? 16.500 11.172 -32.227 1.00 25.83 92 ARG A N 1
ATOM 721 C CA . ARG A 1 94 ? 16.606 9.938 -31.447 1.00 27.70 92 ARG A CA 1
ATOM 722 C C . ARG A 1 94 ? 17.919 9.289 -31.798 1.00 28.57 92 ARG A C 1
ATOM 723 O O . ARG A 1 94 ? 18.294 9.229 -32.974 1.00 30.67 92 ARG A O 1
ATOM 731 N N . ARG A 1 95 ? 18.622 8.786 -30.786 1.00 27.03 93 ARG A N 1
ATOM 732 C CA . ARG A 1 95 ? 19.944 8.208 -31.004 1.00 32.50 93 ARG A CA 1
ATOM 733 C C . ARG A 1 95 ? 20.878 9.210 -31.697 1.00 26.62 93 ARG A C 1
ATOM 734 O O . ARG A 1 95 ? 21.765 8.815 -32.441 1.00 32.18 93 ARG A O 1
ATOM 742 N N . GLY A 1 96 ? 20.667 10.497 -31.445 1.00 33.08 94 GLY A N 1
ATOM 743 C CA . GLY A 1 96 ? 21.532 11.553 -32.014 1.00 28.58 94 GLY A CA 1
ATOM 744 C C . GLY A 1 96 ? 21.291 11.900 -33.482 1.00 43.80 94 GLY A C 1
ATOM 745 O O . GLY A 1 96 ? 22.044 12.674 -34.081 1.00 37.90 94 GLY A O 1
ATOM 746 N N . LEU A 1 97 ? 20.235 11.338 -34.065 1.00 31.83 95 LEU A N 1
ATOM 747 C CA . LEU A 1 97 ? 19.909 11.549 -35.471 1.00 27.25 95 LEU A CA 1
ATOM 748 C C . LEU A 1 97 ? 18.428 11.913 -35.609 1.00 22.75 95 LEU A C 1
ATOM 749 O O . LEU A 1 97 ? 17.656 11.707 -34.691 1.00 25.15 95 LEU A O 1
ATOM 754 N N . PRO A 1 98 ? 18.045 12.477 -36.754 1.00 23.90 96 PRO A N 1
ATOM 755 C CA . PRO A 1 98 ? 16.634 12.809 -36.951 1.00 20.32 96 PRO A CA 1
ATOM 756 C C . PRO A 1 98 ? 15.796 11.533 -36.900 1.00 22.31 96 PRO A C 1
ATOM 757 O O . PRO A 1 98 ? 16.249 10.466 -37.326 1.00 22.57 96 PRO A O 1
ATOM 761 N N . THR A 1 99 ? 14.569 11.671 -36.409 1.00 19.87 97 THR A N 1
ATOM 762 C CA . THR A 1 99 ? 13.634 10.560 -36.352 1.00 20.94 97 THR A CA 1
ATOM 763 C C . THR A 1 99 ? 13.052 10.333 -37.729 1.00 21.19 97 THR A C 1
ATOM 764 O O . THR A 1 99 ? 13.212 11.170 -38.624 1.00 20.38 97 THR A O 1
ATOM 768 N N . VAL A 1 100 ? 12.354 9.216 -37.902 1.00 18.15 98 VAL A N 1
ATOM 769 C CA . VAL A 1 100 ? 11.707 8.951 -39.193 1.00 18.71 98 VAL A CA 1
ATOM 770 C C . VAL A 1 100 ? 10.769 10.099 -39.529 1.00 14.83 98 VAL A C 1
ATOM 771 O O . VAL A 1 100 ? 10.778 10.590 -40.673 1.00 17.69 98 VAL A O 1
ATOM 775 N N . ARG A 1 101 ? 9.937 10.503 -38.578 1.00 15.84 99 ARG A N 1
ATOM 776 C CA . ARG A 1 101 ? 8.970 11.576 -38.856 1.00 17.30 99 ARG A CA 1
ATOM 777 C C . ARG A 1 101 ? 9.657 12.887 -39.240 1.00 20.61 99 ARG A C 1
ATOM 778 O O . ARG A 1 101 ? 9.152 13.609 -40.095 1.00 19.58 99 ARG A O 1
ATOM 786 N N . LYS A 1 102 ? 10.807 13.182 -38.620 1.00 18.64 100 LYS A N 1
ATOM 787 C CA . LYS A 1 102 ? 11.543 14.402 -38.944 1.00 22.01 100 LYS A CA 1
ATOM 788 C C . LYS A 1 102 ? 12.100 14.362 -40.357 1.00 19.29 100 LYS A C 1
ATOM 789 O O . LYS A 1 102 ? 11.881 15.297 -41.123 1.00 23.22 100 LYS A O 1
ATOM 795 N N . ALA A 1 103 ? 12.770 13.274 -40.705 1.00 17.28 101 ALA A N 1
ATOM 796 C CA . ALA A 1 103 ? 13.491 13.166 -41.977 1.00 17.39 101 ALA A CA 1
ATOM 797 C C . ALA A 1 103 ? 12.552 12.984 -43.174 1.00 22.51 101 ALA A C 1
ATOM 798 O O . ALA A 1 103 ? 12.838 13.457 -44.280 1.00 22.22 101 ALA A O 1
ATOM 800 N N . PHE A 1 104 ? 11.464 12.248 -42.958 1.00 16.65 102 PHE A N 1
ATOM 801 C CA . PHE A 1 104 ? 10.557 11.872 -44.070 1.00 16.60 102 PHE A CA 1
ATOM 802 C C . PHE A 1 104 ? 9.154 12.507 -44.018 1.00 16.06 102 PHE A C 1
ATOM 803 O O . PHE A 1 104 ? 8.487 12.600 -45.069 1.00 16.79 102 PHE A O 1
ATOM 811 N N . GLY A 1 105 ? 8.704 12.885 -42.827 1.00 18.63 103 GLY A N 1
ATOM 812 C CA . GLY A 1 105 ? 7.375 13.482 -42.600 1.00 18.19 103 GLY A CA 1
ATOM 813 C C . GLY A 1 105 ? 6.519 12.527 -41.773 1.00 16.50 103 GLY A C 1
ATOM 814 O O . GLY A 1 105 ? 6.730 11.318 -41.798 1.00 17.18 103 GLY A O 1
ATOM 815 N N . ASP A 1 106 ? 5.594 13.091 -41.014 1.00 17.89 104 ASP A N 1
ATOM 816 C CA . ASP A 1 106 ? 4.727 12.316 -40.133 1.00 18.54 104 ASP A CA 1
ATOM 817 C C . ASP A 1 106 ? 3.906 11.292 -40.919 1.00 20.49 104 ASP A C 1
ATOM 818 O O . ASP A 1 106 ? 3.666 10.173 -40.448 1.00 19.82 104 ASP A O 1
ATOM 823 N N . ASN A 1 107 ? 3.431 11.676 -42.094 1.00 18.63 105 ASN A N 1
ATOM 824 C CA . ASN A 1 107 ? 2.534 10.778 -42.816 1.00 17.45 105 ASN A CA 1
ATOM 825 C C . ASN A 1 107 ? 3.318 9.661 -43.504 1.00 17.53 105 ASN A C 1
ATOM 826 O O . ASN A 1 107 ? 2.862 8.514 -43.582 1.00 16.41 105 ASN A O 1
ATOM 831 N N . ALA A 1 108 ? 4.515 9.990 -43.975 1.00 15.67 106 ALA A N 1
ATOM 832 C CA . ALA A 1 108 ? 5.402 8.981 -44.489 1.00 16.14 106 ALA A CA 1
ATOM 833 C C . ALA A 1 108 ? 5.775 8.018 -43.386 1.00 15.66 106 ALA A C 1
ATOM 834 O O . ALA A 1 108 ? 5.872 6.829 -43.636 1.00 15.85 106 ALA A O 1
ATOM 836 N N . ALA A 1 109 ? 5.974 8.522 -42.161 1.00 16.27 107 ALA A N 1
ATOM 837 C CA . ALA A 1 109 ? 6.312 7.636 -41.043 1.00 13.82 107 ALA A CA 1
ATOM 838 C C . ALA A 1 109 ? 5.173 6.670 -40.732 1.00 14.90 107 ALA A C 1
ATOM 839 O O . ALA A 1 109 ? 5.427 5.535 -40.339 1.00 15.74 107 ALA A O 1
ATOM 841 N N . ILE A 1 110 ? 3.928 7.129 -40.897 1.00 15.02 108 ILE A N 1
ATOM 842 C CA . ILE A 1 110 ? 2.801 6.181 -40.751 1.00 14.57 108 ILE A CA 1
ATOM 843 C C . ILE A 1 110 ? 2.907 5.024 -41.744 1.00 14.89 108 ILE A C 1
ATOM 844 O O . ILE A 1 110 ? 2.724 3.851 -41.369 1.00 14.82 108 ILE A O 1
ATOM 849 N N . LEU A 1 111 ? 3.237 5.311 -43.007 1.00 13.56 109 LEU A N 1
ATOM 850 C CA . LEU A 1 111 ? 3.351 4.240 -43.995 1.00 14.55 109 LEU A CA 1
ATOM 851 C C . LEU A 1 111 ? 4.486 3.285 -43.607 1.00 14.33 109 LEU A C 1
ATOM 852 O O . LEU A 1 111 ? 4.401 2.075 -43.833 1.00 14.55 109 LEU A O 1
ATOM 857 N N . VAL A 1 112 ? 5.557 3.860 -43.037 1.00 13.21 110 VAL A N 1
ATOM 858 C CA . VAL A 1 112 ? 6.684 3.032 -42.602 1.00 12.45 110 VAL A CA 1
ATOM 859 C C . VAL A 1 112 ? 6.251 2.160 -41.401 1.00 14.32 110 VAL A C 1
ATOM 860 O O . VAL A 1 112 ? 6.549 0.967 -41.339 1.00 15.34 110 VAL A O 1
ATOM 864 N N . GLY A 1 113 ? 5.581 2.756 -40.430 1.00 15.10 111 GLY A N 1
ATOM 865 C CA . GLY A 1 113 ? 5.113 2.000 -39.266 1.00 14.12 111 GLY A CA 1
ATOM 866 C C . GLY A 1 113 ? 4.221 0.828 -39.648 1.00 14.49 111 GLY A C 1
ATOM 867 O O . GLY A 1 113 ? 4.358 -0.301 -39.154 1.00 14.07 111 GLY A O 1
ATOM 868 N N . ILE A 1 114 ? 3.332 1.080 -40.602 1.00 13.49 112 ILE A N 1
ATOM 869 C CA . ILE A 1 114 ? 2.468 0.015 -41.097 1.00 12.12 112 ILE A CA 1
ATOM 870 C C . ILE A 1 114 ? 3.302 -1.129 -41.686 1.00 12.00 112 ILE A C 1
ATOM 871 O O . ILE A 1 114 ? 2.983 -2.310 -41.480 1.00 13.78 112 ILE A O 1
ATOM 876 N N . TRP A 1 115 ? 4.345 -0.777 -42.430 1.00 12.29 113 TRP A N 1
ATOM 877 C CA . TRP A 1 115 ? 5.246 -1.741 -43.045 1.00 13.21 113 TRP A CA 1
ATOM 878 C C . TRP A 1 115 ? 5.939 -2.566 -41.972 1.00 14.35 113 TRP A C 1
ATOM 879 O O . TRP A 1 115 ? 5.989 -3.798 -42.082 1.00 12.92 113 TRP A O 1
ATOM 890 N N . TYR A 1 116 ? 6.428 -1.902 -40.919 1.00 13.34 114 TYR A N 1
ATOM 891 C CA . TYR A 1 116 ? 7.121 -2.621 -39.843 1.00 13.13 114 TYR A CA 1
ATOM 892 C C . TYR A 1 116 ? 6.214 -3.721 -39.250 1.00 14.16 114 TYR A C 1
ATOM 893 O O . TYR A 1 116 ? 6.687 -4.807 -38.939 1.00 13.19 114 TYR A O 1
ATOM 902 N N . ARG A 1 117 ? 4.924 -3.450 -39.048 1.00 12.55 115 ARG A N 1
ATOM 903 C CA . ARG A 1 117 ? 4.116 -4.489 -38.426 1.00 13.96 115 ARG A CA 1
ATOM 904 C C . ARG A 1 117 ? 3.967 -5.730 -39.312 1.00 15.84 115 ARG A C 1
ATOM 905 O O . ARG A 1 117 ? 3.869 -6.830 -38.804 1.00 15.11 115 ARG A O 1
ATOM 913 N N . GLU A 1 118 ? 3.975 -5.568 -40.629 1.00 14.59 116 GLU A N 1
ATOM 914 C CA . GLU A 1 118 ? 3.856 -6.734 -41.492 1.00 14.75 116 GLU A CA 1
ATOM 915 C C . GLU A 1 118 ? 5.207 -7.420 -41.595 1.00 15.13 116 GLU A C 1
ATOM 916 O O . GLU A 1 118 ? 5.270 -8.619 -41.770 1.00 15.40 116 GLU A O 1
ATOM 922 N N . ALA A 1 119 ? 6.299 -6.671 -41.439 1.00 13.97 117 ALA A N 1
ATOM 923 C CA . ALA A 1 119 ? 7.611 -7.349 -41.345 1.00 13.52 117 ALA A CA 1
ATOM 924 C C . ALA A 1 119 ? 7.670 -8.223 -40.081 1.00 15.91 117 ALA A C 1
ATOM 925 O O . ALA A 1 119 ? 8.265 -9.321 -40.088 1.00 15.00 117 ALA A O 1
ATOM 927 N N . ILE A 1 120 ? 7.114 -7.709 -38.984 1.00 16.49 118 ILE A N 1
ATOM 928 C CA . ILE A 1 120 ? 6.971 -8.476 -37.729 1.00 13.87 118 ILE A CA 1
ATOM 929 C C . ILE A 1 120 ? 6.216 -9.784 -37.994 1.00 15.35 118 ILE A C 1
ATOM 930 O O . ILE A 1 120 ? 6.630 -10.841 -37.531 1.00 15.65 118 ILE A O 1
ATOM 935 N N . GLU A 1 121 ? 5.126 -9.712 -38.764 1.00 14.10 119 GLU A N 1
ATOM 936 C CA . GLU A 1 121 ? 4.361 -10.897 -39.091 1.00 15.91 119 GLU A CA 1
ATOM 937 C C . GLU A 1 121 ? 5.203 -11.880 -39.921 1.00 17.13 119 GLU A C 1
ATOM 938 O O . GLU A 1 121 ? 5.084 -13.079 -39.726 1.00 17.32 119 GLU A O 1
ATOM 944 N N . GLU A 1 122 ? 6.020 -11.371 -40.848 1.00 14.45 120 GLU A N 1
ATOM 945 C CA . GLU A 1 122 ? 6.924 -12.251 -41.612 1.00 13.82 120 GLU A CA 1
ATOM 946 C C . GLU A 1 122 ? 7.884 -12.983 -40.686 1.00 15.37 120 GLU A C 1
ATOM 947 O O . GLU A 1 122 ? 8.137 -14.186 -40.871 1.00 16.75 120 GLU A O 1
ATOM 953 N N . ALA A 1 123 ? 8.399 -12.287 -39.678 1.00 15.40 121 ALA A N 1
ATOM 954 C CA . ALA A 1 123 ? 9.285 -12.941 -38.715 1.00 15.70 121 ALA A CA 1
ATOM 955 C C . ALA A 1 123 ? 8.546 -13.982 -37.879 1.00 16.88 121 ALA A C 1
ATOM 956 O O . ALA A 1 123 ? 9.057 -15.074 -37.658 1.00 16.69 121 ALA A O 1
ATOM 958 N N . VAL A 1 124 ? 7.346 -13.649 -37.417 1.00 15.38 122 VAL A N 1
ATOM 959 C CA . VAL A 1 124 ? 6.465 -14.610 -36.757 1.00 13.90 122 VAL A CA 1
ATOM 960 C C . VAL A 1 124 ? 6.326 -15.908 -37.557 1.00 15.86 122 VAL A C 1
ATOM 961 O O . VAL A 1 124 ? 6.442 -16.996 -37.007 1.00 18.02 122 VAL A O 1
ATOM 965 N N . LEU A 1 125 ? 6.112 -15.771 -38.864 1.00 14.97 123 LEU A N 1
ATOM 966 C CA . LEU A 1 125 ? 5.876 -16.934 -39.696 1.00 18.00 123 LEU A CA 1
ATOM 967 C C . LEU A 1 125 ? 7.168 -17.735 -39.919 1.00 19.64 123 LEU A C 1
ATOM 968 O O . LEU A 1 125 ? 7.122 -18.892 -40.355 1.00 19.62 123 LEU A O 1
ATOM 973 N N . ASP A 1 126 ? 8.299 -17.130 -39.555 1.00 17.61 124 ASP A N 1
ATOM 974 C CA . ASP A 1 126 ? 9.621 -17.780 -39.691 1.00 17.05 124 ASP A CA 1
ATOM 975 C C . ASP A 1 126 ? 10.135 -18.408 -38.382 1.00 18.68 124 ASP A C 1
ATOM 976 O O . ASP A 1 126 ? 11.239 -18.979 -38.369 1.00 22.63 124 ASP A O 1
ATOM 981 N N . THR A 1 127 ? 9.364 -18.310 -37.290 1.00 16.95 125 THR A N 1
ATOM 982 C CA . THR A 1 127 ? 9.739 -18.894 -35.999 1.00 19.19 125 THR A CA 1
ATOM 983 C C . THR A 1 127 ? 9.485 -20.393 -35.980 1.00 18.89 125 THR A C 1
ATOM 984 O O . THR A 1 127 ? 8.811 -20.934 -36.867 1.00 20.59 125 THR A O 1
ATOM 988 N N . PRO A 1 128 ? 9.995 -21.078 -34.950 1.00 20.12 126 PRO A N 1
ATOM 989 C CA . PRO A 1 128 ? 9.724 -22.512 -34.885 1.00 22.44 126 PRO A CA 1
ATOM 990 C C . PRO A 1 128 ? 8.263 -22.839 -34.535 1.00 22.10 126 PRO A C 1
ATOM 991 O O . PRO A 1 128 ? 7.811 -23.968 -34.774 1.00 22.03 126 PRO A O 1
ATOM 995 N N . LYS A 1 129 ? 7.509 -21.857 -34.018 1.00 22.37 127 LYS A N 1
ATOM 996 C CA . LYS A 1 129 ? 6.164 -22.106 -33.529 1.00 16.80 127 LYS A CA 1
ATOM 997 C C . LYS A 1 129 ? 5.221 -20.953 -33.940 1.00 18.38 127 LYS A C 1
ATOM 998 O O . LYS A 1 129 ? 4.786 -20.150 -33.101 1.00 19.09 127 LYS A O 1
ATOM 1004 N N . PRO A 1 130 ? 4.921 -20.854 -35.242 1.00 18.52 128 PRO A N 1
ATOM 1005 C CA . PRO A 1 130 ? 4.278 -19.612 -35.722 1.00 16.45 128 PRO A CA 1
ATOM 1006 C C . PRO A 1 130 ? 2.952 -19.232 -35.071 1.00 19.50 128 PRO A C 1
ATOM 1007 O O . PRO A 1 130 ? 2.752 -18.058 -34.754 1.00 21.17 128 PRO A O 1
ATOM 1011 N N . THR A 1 131 ? 2.037 -20.174 -34.842 1.00 19.39 129 THR A N 1
ATOM 1012 C CA . THR A 1 131 ? 0.761 -19.753 -34.250 1.00 19.45 129 THR A CA 1
ATOM 1013 C C . THR A 1 131 ? 0.943 -19.286 -32.801 1.00 18.24 129 THR A C 1
ATOM 1014 O O . THR A 1 131 ? 0.239 -18.394 -32.350 1.00 19.95 129 THR A O 1
ATOM 1018 N N . LEU A 1 132 ? 1.884 -19.891 -32.075 1.00 16.71 130 LEU A N 1
ATOM 1019 C CA . LEU A 1 132 ? 2.157 -19.444 -30.694 1.00 17.91 130 LEU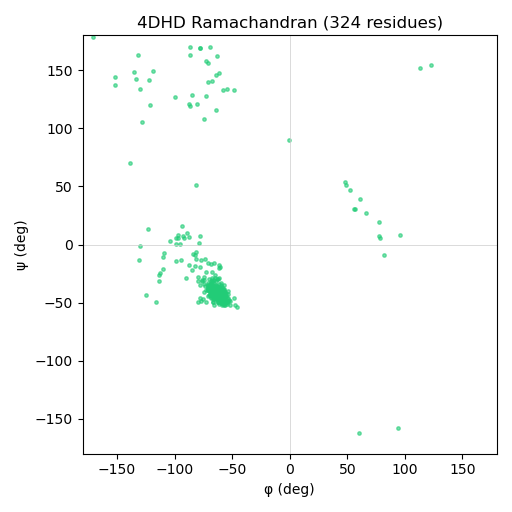 A CA 1
ATOM 1020 C C . LEU A 1 132 ? 2.749 -18.033 -30.686 1.00 16.92 130 LEU A C 1
ATOM 1021 O O . LEU A 1 132 ? 2.304 -17.162 -29.929 1.00 17.71 130 LEU A O 1
ATOM 1026 N N . PHE A 1 133 ? 3.735 -17.797 -31.537 1.00 18.16 131 PHE A N 1
ATOM 1027 C CA . PHE A 1 133 ? 4.354 -16.489 -31.561 1.00 16.03 131 PHE A CA 1
ATOM 1028 C C . PHE A 1 133 ? 3.339 -15.444 -32.055 1.00 17.85 131 PHE A C 1
ATOM 1029 O O . PHE A 1 133 ? 3.343 -14.311 -31.590 1.00 18.45 131 PHE A O 1
ATOM 1037 N N . ALA A 1 134 ? 2.478 -15.827 -32.990 1.00 15.75 132 ALA A N 1
ATOM 1038 C CA . ALA A 1 134 ? 1.514 -14.866 -33.533 1.00 15.94 132 ALA A CA 1
ATOM 1039 C C . ALA A 1 134 ? 0.630 -14.339 -32.411 1.00 16.79 132 ALA A C 1
ATOM 1040 O O . ALA A 1 134 ? 0.349 -13.136 -32.336 1.00 16.04 132 ALA A O 1
ATOM 1042 N N . LYS A 1 135 ? 0.172 -15.246 -31.554 1.00 15.08 133 LYS A N 1
ATOM 1043 C CA . LYS A 1 135 ? -0.703 -14.856 -30.442 1.00 15.69 133 LYS A CA 1
ATOM 1044 C C . LYS A 1 135 ? 0.071 -14.001 -29.440 1.00 16.89 133 LYS A C 1
ATOM 1045 O O . LYS A 1 135 ? -0.430 -12.997 -28.940 1.00 16.03 133 LYS A O 1
ATOM 1051 N N . GLU A 1 136 ? 1.295 -14.412 -29.143 1.00 16.36 134 GLU A N 1
ATOM 1052 C CA . GLU A 1 136 ? 2.100 -13.661 -28.175 1.00 20.08 134 GLU A CA 1
ATOM 1053 C C . GLU A 1 136 ? 2.463 -12.259 -28.646 1.00 20.79 134 GLU A C 1
ATOM 1054 O O . GLU A 1 136 ? 2.494 -11.321 -27.848 1.00 18.04 134 GLU A O 1
ATOM 1060 N N . VAL A 1 137 ? 2.723 -12.110 -29.939 1.00 15.25 135 VAL A N 1
ATOM 1061 C CA . VAL A 1 137 ? 2.960 -10.802 -30.503 1.00 14.01 135 VAL A CA 1
ATOM 1062 C C . VAL A 1 137 ? 1.717 -9.926 -30.400 1.00 15.16 135 VAL A C 1
ATOM 1063 O O . VAL A 1 137 ? 1.819 -8.771 -29.984 1.00 15.92 135 VAL A O 1
ATOM 1067 N N . ALA A 1 138 ? 0.551 -10.455 -30.762 1.00 15.01 136 ALA A N 1
ATOM 1068 C CA . ALA A 1 138 ? -0.678 -9.638 -30.625 1.00 18.21 136 ALA A CA 1
ATOM 1069 C C . ALA A 1 138 ? -0.873 -9.177 -29.187 1.00 17.20 136 ALA A C 1
ATOM 1070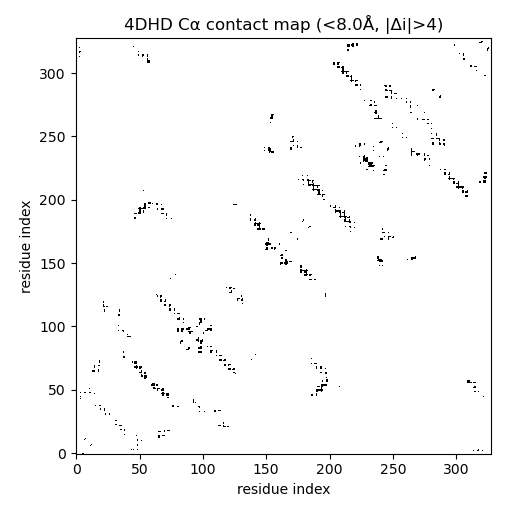 O O . ALA A 1 138 ? -1.223 -8.008 -28.961 1.00 17.10 136 ALA A O 1
ATOM 1072 N N . GLU A 1 139 ? -0.639 -10.079 -28.227 1.00 17.06 137 GLU A N 1
ATOM 1073 C CA . GLU A 1 139 ? -0.819 -9.731 -26.824 1.00 16.32 137 GLU A CA 1
ATOM 1074 C C . GLU A 1 139 ? 0.185 -8.693 -26.351 1.00 15.85 137 GLU A C 1
ATOM 1075 O O . GLU A 1 139 ? -0.191 -7.774 -25.601 1.00 15.95 137 GLU A O 1
ATOM 1081 N N . VAL A 1 140 ? 1.445 -8.825 -26.786 1.00 14.44 138 VAL A N 1
ATOM 1082 C CA . VAL A 1 140 ? 2.478 -7.870 -26.355 1.00 13.69 138 VAL A CA 1
ATOM 1083 C C . VAL A 1 140 ? 2.289 -6.491 -26.986 1.00 14.85 138 VAL A C 1
ATOM 1084 O O . VAL A 1 140 ? 2.464 -5.469 -26.319 1.00 15.42 138 VAL A O 1
ATOM 1088 N N . ILE A 1 141 ? 1.896 -6.437 -28.260 1.00 13.46 139 ILE A N 1
ATOM 1089 C CA . ILE A 1 141 ? 1.675 -5.126 -28.867 1.00 13.51 139 ILE A CA 1
ATOM 1090 C C . ILE A 1 141 ? 0.458 -4.443 -28.238 1.00 13.35 139 ILE A C 1
ATOM 1091 O O . ILE A 1 141 ? 0.476 -3.238 -28.027 1.00 15.39 139 ILE A O 1
ATOM 1096 N N . LYS A 1 142 ? -0.585 -5.205 -27.954 1.00 14.51 140 LYS A N 1
ATOM 1097 C CA . LYS A 1 142 ? -1.736 -4.598 -27.249 1.00 13.46 140 LYS A CA 1
ATOM 1098 C C . LYS A 1 142 ? -1.300 -4.092 -25.870 1.00 15.05 140 LYS A C 1
ATOM 1099 O O . LYS A 1 142 ? -1.768 -3.047 -25.430 1.00 15.60 140 LYS A O 1
ATOM 1105 N N . ALA A 1 143 ? -0.418 -4.819 -25.189 1.00 14.24 141 ALA A N 1
ATOM 1106 C CA . ALA A 1 143 ? 0.079 -4.331 -23.886 1.00 15.29 141 ALA A CA 1
ATOM 1107 C C . ALA A 1 143 ? 0.827 -3.012 -24.039 1.00 15.21 141 ALA A C 1
ATOM 1108 O O . ALA A 1 143 ? 0.592 -2.093 -23.269 1.00 14.83 141 ALA A O 1
ATOM 1110 N N . ILE A 1 144 ? 1.732 -2.920 -25.016 1.00 13.25 142 ILE A N 1
ATOM 1111 C CA . ILE A 1 144 ? 2.467 -1.694 -25.243 1.00 13.07 142 ILE A CA 1
ATOM 1112 C C . ILE A 1 144 ? 1.517 -0.540 -25.604 1.00 14.56 142 ILE A C 1
ATOM 1113 O O . ILE A 1 144 ? 1.648 0.568 -25.097 1.00 16.61 142 ILE A O 1
ATOM 1118 N N . ASP A 1 145 ? 0.537 -0.829 -26.458 1.00 15.08 143 ASP A N 1
ATOM 1119 C CA . ASP A 1 145 ? -0.412 0.211 -26.850 1.00 15.02 143 ASP A CA 1
ATOM 1120 C C . ASP A 1 145 ? -1.177 0.696 -25.627 1.00 16.50 143 ASP A C 1
ATOM 1121 O O . ASP A 1 145 ? -1.316 1.915 -25.439 1.00 17.65 143 ASP A O 1
ATOM 1126 N N . GLU A 1 146 ? -1.644 -0.231 -24.788 1.00 15.02 144 GLU A N 1
ATOM 1127 C CA . GLU A 1 146 ? -2.355 0.130 -23.566 1.00 15.74 144 GLU A CA 1
ATOM 1128 C C . GLU A 1 146 ? -1.452 0.888 -22.594 1.00 14.98 144 GLU A C 1
ATOM 1129 O O . GLU A 1 146 ? -1.893 1.877 -21.991 1.00 15.74 144 GLU A O 1
ATOM 1135 N N . GLY A 1 147 ? -0.209 0.438 -22.441 1.00 15.94 145 GLY A N 1
ATOM 1136 C CA . GLY A 1 147 ? 0.730 1.177 -21.570 1.00 18.06 145 GLY A CA 1
ATOM 1137 C C . GLY A 1 147 ? 0.946 2.616 -22.025 1.00 17.74 145 GLY A C 1
ATOM 1138 O O . GLY A 1 147 ? 0.982 3.521 -21.209 1.00 17.21 145 GLY A O 1
ATOM 1139 N N . GLU A 1 148 ? 1.090 2.831 -23.338 1.00 15.34 146 GLU A N 1
ATOM 1140 C CA . GLU A 1 148 ? 1.269 4.170 -23.902 1.00 17.70 146 GLU A CA 1
ATOM 1141 C C . GLU A 1 148 ? 0.032 5.019 -23.663 1.00 16.26 146 GLU A C 1
ATOM 1142 O O . GLU A 1 148 ? 0.144 6.187 -23.259 1.00 17.76 146 GLU A O 1
ATOM 1148 N N . ARG A 1 149 ? -1.141 4.422 -23.889 1.00 14.94 147 ARG A N 1
ATOM 1149 C CA . ARG A 1 149 ? -2.404 5.139 -23.645 1.00 15.30 147 ARG A CA 1
ATOM 1150 C C . ARG A 1 149 ? -2.452 5.622 -22.190 1.00 15.16 147 ARG A C 1
ATOM 1151 O O . ARG A 1 149 ? -2.782 6.790 -21.910 1.00 16.73 147 ARG A O 1
ATOM 1159 N N . LEU A 1 150 ? -2.099 4.742 -21.272 1.00 16.95 148 LEU A N 1
ATOM 1160 C CA . LEU A 1 150 ? -2.143 5.081 -19.850 1.00 17.63 148 LEU A CA 1
ATOM 1161 C C . LEU A 1 150 ? -1.117 6.159 -19.526 1.00 17.23 148 LEU A C 1
ATOM 1162 O O . LEU A 1 150 ? -1.434 7.122 -18.791 1.00 17.68 148 LEU A O 1
ATOM 1167 N N . ASP A 1 151 ? 0.113 6.009 -20.032 1.00 15.44 149 ASP A N 1
ATOM 1168 C CA . ASP A 1 151 ? 1.146 6.986 -19.711 1.00 16.66 149 ASP A CA 1
ATOM 1169 C C . ASP A 1 151 ? 0.670 8.379 -20.135 1.00 18.53 149 ASP A C 1
ATOM 1170 O O . ASP A 1 151 ? 0.902 9.378 -19.432 1.00 18.08 149 ASP A O 1
ATOM 1175 N N . ILE A 1 152 ? 0.006 8.447 -21.295 1.00 15.36 150 ILE A N 1
ATOM 1176 C CA . ILE A 1 152 ? -0.483 9.736 -21.797 1.00 17.91 150 ILE A CA 1
ATOM 1177 C C . ILE A 1 152 ? -1.639 10.286 -20.943 1.00 15.74 150 ILE A C 1
ATOM 1178 O O . ILE A 1 152 ? -1.638 11.467 -20.582 1.00 16.78 150 ILE A O 1
ATOM 1183 N N . LEU A 1 153 ? -2.580 9.422 -20.581 1.00 14.67 151 LEU A N 1
ATOM 1184 C CA . LEU A 1 153 ? -3.690 9.835 -19.714 1.00 14.81 151 LEU A CA 1
ATOM 1185 C C . LEU A 1 153 ? -3.257 10.152 -18.291 1.00 17.93 151 LEU A C 1
ATOM 1186 O O . LEU A 1 153 ? -4.031 10.738 -17.527 1.00 20.52 151 LEU A O 1
ATOM 1191 N N . PHE A 1 154 ? -2.053 9.702 -17.906 1.00 15.23 152 PHE A N 1
ATOM 1192 C CA . PHE A 1 154 ? -1.477 10.079 -16.600 1.00 16.73 152 PHE A CA 1
ATOM 1193 C C . PHE A 1 154 ? -0.816 11.453 -16.628 1.00 17.51 152 PHE A C 1
ATOM 1194 O O . PHE A 1 154 ? -0.390 11.954 -15.583 1.00 18.51 152 PHE A O 1
ATOM 1202 N N . GLU A 1 155 ? -0.707 12.077 -17.802 1.00 17.13 153 GLU A N 1
ATOM 1203 C CA . GLU A 1 155 ? -0.137 13.425 -17.878 1.00 18.12 153 GLU A CA 1
ATOM 1204 C C . GLU A 1 155 ? -1.127 14.418 -17.269 1.00 18.26 153 GLU A C 1
ATOM 1205 O O . GLU A 1 155 ? -2.321 14.113 -17.159 1.00 19.39 153 GLU A O 1
ATOM 1211 N N . ALA A 1 156 ? -0.601 15.552 -16.808 1.00 17.53 154 ALA A N 1
ATOM 1212 C CA . ALA A 1 156 ? -1.423 16.580 -16.191 1.00 21.59 154 ALA A CA 1
ATOM 1213 C C . ALA A 1 156 ? -1.789 17.726 -17.141 1.00 22.34 154 ALA A C 1
ATOM 1214 O O . ALA A 1 156 ? -2.663 18.551 -16.799 1.00 26.48 154 ALA A O 1
ATOM 1216 N N . ALA A 1 157 ? -1.104 17.810 -18.277 1.00 22.56 155 ALA A N 1
ATOM 1217 C CA . ALA A 1 157 ? -1.260 18.893 -19.258 1.00 26.33 155 ALA A CA 1
ATOM 1218 C C . ALA A 1 157 ? -0.487 18.539 -20.526 1.00 25.55 155 ALA A C 1
ATOM 1219 O O . ALA A 1 157 ? 0.155 17.497 -20.583 1.00 25.99 155 ALA A O 1
ATOM 1221 N N . GLY A 1 158 ? -0.552 19.404 -21.540 1.00 27.35 156 GLY A N 1
ATOM 1222 C CA . GLY A 1 158 ? 0.385 19.363 -22.670 1.00 26.46 156 GLY A CA 1
ATOM 1223 C C . GLY A 1 158 ? -0.031 18.621 -23.934 1.00 26.67 156 GLY A C 1
ATOM 1224 O O . GLY A 1 158 ? 0.792 18.403 -24.837 1.00 35.84 156 GLY A O 1
ATOM 1225 N N . ARG A 1 159 ? -1.289 18.201 -24.002 1.00 22.80 157 ARG A N 1
ATOM 1226 C CA . ARG A 1 159 ? -1.780 17.467 -25.175 1.00 23.03 157 ARG A CA 1
ATOM 1227 C C . ARG A 1 159 ? -2.910 18.236 -25.830 1.00 27.00 157 ARG A C 1
ATOM 1228 O O . ARG A 1 159 ? -3.654 18.950 -25.143 1.00 25.19 157 ARG A O 1
ATOM 1236 N N . SER A 1 160 ? -3.049 18.093 -27.149 1.00 19.18 158 SER A N 1
ATOM 1237 C CA . SER A 1 160 ? -4.143 18.757 -27.867 1.00 16.46 158 SER A CA 1
ATOM 1238 C C . SER A 1 160 ? -5.224 17.782 -28.366 1.00 25.24 158 SER A C 1
ATOM 1239 O O . SER A 1 160 ? -6.261 18.223 -28.839 1.00 25.79 158 SER A O 1
ATOM 1242 N N . ASP A 1 161 ? -5.008 16.470 -28.246 1.00 18.35 159 ASP A N 1
ATOM 1243 C CA . ASP A 1 161 ? -6.043 15.499 -28.666 1.00 17.64 159 ASP A CA 1
ATOM 1244 C C . ASP A 1 161 ? -7.213 15.480 -27.696 1.00 20.69 159 ASP A C 1
ATOM 1245 O O . ASP A 1 161 ? -7.037 15.317 -26.498 1.00 18.75 159 ASP A O 1
ATOM 1250 N N . PRO A 1 162 ? -8.440 15.632 -28.205 1.00 17.34 160 PRO A N 1
ATOM 1251 C CA . PRO A 1 162 ? -9.601 15.640 -27.318 1.00 17.12 160 PRO A CA 1
ATOM 1252 C C . PRO A 1 162 ? -9.678 14.427 -26.413 1.00 16.57 160 PRO A C 1
ATOM 1253 O O . PRO A 1 162 ? -10.007 14.545 -25.246 1.00 17.54 160 PRO A O 1
ATOM 1257 N N . TYR A 1 163 ? -9.345 13.242 -26.932 1.00 19.07 161 TYR A N 1
ATOM 1258 C CA . TYR A 1 163 ? -9.355 12.056 -26.099 1.00 15.70 161 TYR A CA 1
ATOM 1259 C C . TYR A 1 163 ? -8.339 12.150 -24.933 1.00 14.55 161 TYR A C 1
ATOM 1260 O O . TYR A 1 163 ? -8.638 11.741 -23.820 1.00 17.44 161 TYR A O 1
ATOM 1269 N N . PHE A 1 164 ? -7.141 12.656 -25.224 1.00 19.21 162 PHE A N 1
ATOM 1270 C CA . PHE A 1 164 ? -6.095 12.728 -24.217 1.00 17.17 162 PHE A CA 1
ATOM 1271 C C . PHE A 1 164 ? -6.445 13.730 -23.130 1.00 18.88 162 PHE A C 1
ATOM 1272 O O . PHE A 1 164 ? -6.061 13.558 -21.981 1.00 17.11 162 PHE A O 1
ATOM 1280 N N . VAL A 1 165 ? -7.178 14.785 -23.486 1.00 17.83 163 VAL A N 1
ATOM 1281 C CA . VAL A 1 165 ? -7.625 15.792 -22.485 1.00 16.79 163 VAL A CA 1
ATOM 1282 C C . VAL A 1 165 ? -8.839 15.298 -21.715 1.00 17.74 163 VAL A C 1
ATOM 1283 O O . VAL A 1 165 ? -8.864 15.314 -20.462 1.00 19.10 163 VAL A O 1
ATOM 1287 N N . GLN A 1 166 ? -9.837 14.823 -22.455 1.00 18.55 164 GLN A N 1
ATOM 1288 C CA . GLN A 1 166 ? -11.102 14.459 -21.851 1.00 22.17 164 GLN A CA 1
ATOM 1289 C C . GLN A 1 166 ? -11.066 13.145 -21.065 1.00 22.21 164 GLN A C 1
ATOM 1290 O O . GLN A 1 166 ? -11.803 12.990 -20.080 1.00 26.26 164 GLN A O 1
ATOM 1296 N N . ALA A 1 167 ? -10.183 12.216 -21.449 1.00 19.36 165 ALA A N 1
ATOM 1297 C CA . ALA A 1 167 ? -10.090 10.946 -20.732 1.00 17.88 165 ALA A CA 1
ATOM 1298 C C . ALA A 1 167 ? -8.940 10.930 -19.725 1.00 17.61 165 ALA A C 1
ATOM 1299 O O . ALA A 1 167 ? -8.657 9.916 -19.110 1.00 21.79 165 ALA A O 1
ATOM 1301 N N . ARG A 1 168 ? -8.287 12.073 -19.563 1.00 18.65 166 ARG A N 1
ATOM 1302 C CA . ARG A 1 168 ? -7.240 12.206 -18.556 1.00 19.25 166 ARG A CA 1
ATOM 1303 C C . ARG A 1 168 ? -7.685 11.677 -17.195 1.00 21.49 166 ARG A C 1
ATOM 1304 O O . ARG A 1 168 ? -8.780 12.012 -16.710 1.00 22.17 166 ARG A O 1
ATOM 1312 N N . TRP A 1 169 ? -6.846 10.863 -16.549 1.00 19.97 167 TRP A N 1
ATOM 1313 C CA . TRP A 1 169 ? -7.226 10.310 -15.251 1.00 21.57 167 TRP A CA 1
ATOM 1314 C C . TRP A 1 169 ? -7.232 11.335 -14.138 1.00 21.85 167 TRP A C 1
ATOM 1315 O O . TRP A 1 169 ? -6.365 12.212 -14.086 1.00 20.82 167 TRP A O 1
ATOM 1326 N N . ARG A 1 170 ? -8.222 11.253 -13.249 1.00 24.49 168 ARG A N 1
ATOM 1327 C CA . ARG A 1 170 ? -8.312 12.223 -12.166 1.00 27.74 168 ARG A CA 1
ATOM 1328 C C . ARG A 1 170 ? -7.199 11.993 -11.149 1.00 25.20 168 ARG A C 1
ATOM 1329 O O . ARG A 1 170 ? -6.612 12.940 -10.633 1.00 28.38 168 ARG A O 1
ATOM 1337 N N . GLU A 1 171 ? -6.875 10.730 -10.901 1.00 26.52 169 GLU A N 1
ATOM 1338 C CA . GLU A 1 171 ? -5.818 10.396 -9.941 1.00 29.25 169 GLU A CA 1
ATOM 1339 C C . GLU A 1 171 ? -4.923 9.318 -10.529 1.00 24.15 169 GLU A C 1
ATOM 1340 O O . GLU A 1 171 ? -5.392 8.484 -11.311 1.00 26.98 169 GLU A O 1
ATOM 1346 N N . VAL A 1 172 ? -3.650 9.361 -10.161 1.00 23.32 170 VAL A N 1
ATOM 1347 C CA . VAL A 1 172 ? -2.685 8.315 -10.533 1.00 18.86 170 VAL A CA 1
ATOM 1348 C C . VAL A 1 172 ? -1.924 7.795 -9.310 1.00 24.97 170 VAL A C 1
ATOM 1349 O O . VAL A 1 172 ? -1.023 8.461 -8.784 1.00 29.06 170 VAL A O 1
ATOM 1353 N N . THR A 1 173 ? -2.282 6.595 -8.875 1.00 20.59 171 THR A N 1
ATOM 1354 C CA . THR A 1 173 ? -1.680 6.004 -7.694 1.00 18.31 171 THR A CA 1
ATOM 1355 C C . THR A 1 173 ? -0.397 5.262 -8.045 1.00 22.09 171 THR A C 1
ATOM 1356 O O . THR A 1 173 ? -0.068 5.072 -9.226 1.00 20.46 171 THR A O 1
ATOM 1360 N N . LEU A 1 174 ? 0.347 4.852 -7.023 1.00 22.46 172 LEU A N 1
ATOM 1361 C CA . LEU A 1 174 ? 1.538 4.048 -7.267 1.00 20.77 172 LEU A CA 1
ATOM 1362 C C . LEU A 1 174 ? 1.165 2.739 -7.967 1.00 20.04 172 LEU A C 1
ATOM 1363 O O . LEU A 1 174 ? 1.883 2.290 -8.870 1.00 21.24 172 LEU A O 1
ATOM 1368 N N . ASP A 1 175 ? 0.075 2.107 -7.543 1.00 19.73 173 ASP A N 1
ATOM 1369 C CA . ASP A 1 175 ? -0.366 0.861 -8.167 1.00 19.78 173 ASP A CA 1
ATOM 1370 C C . ASP A 1 175 ? -0.681 1.130 -9.656 1.00 21.81 173 ASP A C 1
ATOM 1371 O O . ASP A 1 175 ? -0.362 0.319 -10.510 1.00 20.20 173 ASP A O 1
ATOM 1376 N N . ASP A 1 176 ? -1.309 2.268 -9.948 1.00 20.50 174 ASP A N 1
ATOM 1377 C CA . ASP A 1 176 ? -1.586 2.634 -11.340 1.00 18.29 174 ASP A CA 1
ATOM 1378 C C . ASP A 1 176 ? -0.280 2.759 -12.125 1.00 18.89 174 ASP A C 1
ATOM 1379 O O . ASP A 1 176 ? -0.178 2.291 -13.266 1.00 19.60 174 ASP A O 1
ATOM 1384 N N . TYR A 1 177 ? 0.695 3.428 -11.524 1.00 19.59 175 TYR A N 1
ATOM 1385 C CA . TYR A 1 177 ? 1.998 3.629 -12.133 1.00 20.44 175 TYR A CA 1
ATOM 1386 C C . TYR A 1 177 ? 2.644 2.272 -12.440 1.00 19.55 175 TYR A C 1
ATOM 1387 O O . TYR A 1 177 ? 3.138 2.059 -13.554 1.00 17.18 175 TYR A O 1
ATOM 1396 N N . ILE A 1 178 ? 2.633 1.353 -11.476 1.00 16.61 176 ILE A N 1
ATOM 1397 C CA . ILE A 1 178 ? 3.295 0.047 -11.694 1.00 15.88 176 ILE A CA 1
ATOM 1398 C C . ILE A 1 178 ? 2.610 -0.747 -12.822 1.00 15.98 176 ILE A C 1
ATOM 1399 O O . ILE A 1 178 ? 3.276 -1.371 -13.672 1.00 17.06 176 ILE A O 1
ATOM 1404 N N . LYS A 1 179 ? 1.287 -0.700 -12.856 1.00 19.29 177 LYS A N 1
ATOM 1405 C CA . LYS A 1 179 ? 0.550 -1.379 -13.913 1.00 19.71 177 LYS A CA 1
ATOM 1406 C C . LYS A 1 179 ? 0.941 -0.788 -15.268 1.00 22.02 177 LYS A C 1
ATOM 1407 O O . LYS A 1 179 ? 1.195 -1.525 -16.235 1.00 19.66 177 LYS A O 1
ATOM 1413 N N . MET A 1 180 ? 0.974 0.537 -15.354 1.00 17.97 178 MET A N 1
ATOM 1414 C CA . MET A 1 180 ? 1.339 1.205 -16.602 1.00 16.91 178 MET A CA 1
ATOM 1415 C C . MET A 1 180 ? 2.755 0.855 -17.068 1.00 18.86 178 MET A C 1
ATOM 1416 O O . MET A 1 180 ? 2.963 0.551 -18.248 1.00 18.85 178 MET A O 1
ATOM 1421 N N . VAL A 1 181 ? 3.746 0.890 -16.162 1.00 15.71 179 VAL A N 1
ATOM 1422 C CA . VAL A 1 181 ? 5.097 0.566 -16.641 1.00 18.30 179 VAL A CA 1
ATOM 1423 C C . VAL A 1 181 ? 5.267 -0.923 -16.994 1.00 14.68 179 VAL A C 1
ATOM 1424 O O . VAL A 1 181 ? 6.078 -1.264 -17.863 1.00 16.53 179 VAL A O 1
ATOM 1428 N N . SER A 1 182 ? 4.521 -1.808 -16.324 1.00 15.11 180 SER A N 1
ATOM 1429 C CA . SER A 1 182 ? 4.581 -3.231 -16.628 1.00 12.75 180 SER A CA 1
ATOM 1430 C C . SER A 1 182 ? 4.123 -3.442 -18.051 1.00 17.50 180 SER A C 1
ATOM 1431 O O . SER A 1 182 ? 4.646 -4.302 -18.761 1.00 18.03 180 SER A O 1
ATOM 1434 N N . LEU A 1 183 ? 3.121 -2.668 -18.461 1.00 17.14 181 LEU A N 1
ATOM 1435 C CA . LEU A 1 183 ? 2.638 -2.756 -19.845 1.00 16.56 181 LEU A CA 1
ATOM 1436 C C . LEU A 1 183 ? 3.560 -2.039 -20.833 1.00 16.29 181 LEU A C 1
ATOM 1437 O O . LEU A 1 183 ? 3.962 -2.604 -21.874 1.00 17.72 181 LEU A O 1
ATOM 1442 N N . LYS A 1 184 ? 3.934 -0.803 -20.519 1.00 14.37 182 LYS A N 1
ATOM 1443 C CA . LYS A 1 184 ? 4.686 0.026 -21.472 1.00 20.04 182 LYS A CA 1
ATOM 1444 C C . LYS A 1 184 ? 6.137 -0.407 -21.697 1.00 18.60 182 LYS A C 1
ATOM 1445 O O . LYS A 1 184 ? 6.675 -0.237 -22.808 1.00 20.03 182 LYS A O 1
ATOM 1451 N N . THR A 1 185 ? 6.785 -0.946 -20.652 1.00 16.66 183 THR A N 1
ATOM 1452 C CA . THR A 1 185 ? 8.205 -1.270 -20.726 1.00 17.10 183 THR A CA 1
ATOM 1453 C C . THR A 1 185 ? 8.441 -2.735 -20.374 1.00 16.68 183 THR A C 1
ATOM 1454 O O . THR A 1 185 ? 9.231 -3.424 -21.035 1.00 17.95 183 THR A O 1
ATOM 1458 N N . GLY A 1 186 ? 7.780 -3.221 -19.327 1.00 15.39 184 GLY A N 1
ATOM 1459 C CA . GLY A 1 186 ? 8.055 -4.592 -18.851 1.00 16.11 184 GLY A CA 1
ATOM 1460 C C . GLY A 1 186 ? 7.656 -5.684 -19.833 1.00 16.71 184 GLY A C 1
ATOM 1461 O O . GLY A 1 186 ? 8.372 -6.653 -20.003 1.00 16.83 184 GLY A O 1
ATOM 1462 N N . ALA A 1 187 ? 6.492 -5.558 -20.461 1.00 14.93 185 ALA A N 1
ATOM 1463 C CA . ALA A 1 187 ? 5.963 -6.646 -21.264 1.00 15.18 185 ALA A CA 1
ATOM 1464 C C . ALA A 1 187 ? 6.899 -7.049 -22.405 1.00 16.35 185 ALA A C 1
ATOM 1465 O O . ALA A 1 187 ? 6.973 -8.217 -22.731 1.00 17.56 185 ALA A O 1
ATOM 1467 N N . LEU A 1 188 ? 7.584 -6.082 -23.011 1.00 15.29 186 LEU A N 1
ATOM 1468 C CA . LEU A 1 188 ? 8.406 -6.400 -24.174 1.00 15.37 186 LEU A CA 1
ATOM 1469 C C . LEU A 1 188 ? 9.734 -7.010 -23.726 1.00 16.15 186 LEU A C 1
ATOM 1470 O O . LEU A 1 188 ? 10.295 -7.814 -24.441 1.00 16.01 186 LEU A O 1
ATOM 1475 N N . ILE A 1 189 ? 10.232 -6.598 -22.561 1.00 17.22 187 ILE A N 1
ATOM 1476 C CA . ILE A 1 189 ? 11.427 -7.238 -21.987 1.00 16.71 187 ILE A CA 1
ATOM 1477 C C . ILE A 1 189 ? 11.131 -8.667 -21.518 1.00 14.94 187 ILE A C 1
ATOM 1478 O O . ILE A 1 189 ? 11.933 -9.613 -21.768 1.00 14.84 187 ILE A O 1
ATOM 1483 N N . ALA A 1 190 ? 9.977 -8.841 -20.877 1.00 15.07 188 ALA A N 1
ATOM 1484 C CA . ALA A 1 190 ? 9.455 -10.174 -20.547 1.00 15.40 188 ALA A CA 1
ATOM 1485 C C . ALA A 1 190 ? 9.374 -11.049 -21.817 1.00 18.21 188 ALA A C 1
ATOM 1486 O O . ALA A 1 190 ? 9.826 -12.188 -21.843 1.00 17.16 188 ALA A O 1
ATOM 1488 N N . ALA A 1 191 ? 8.783 -10.503 -22.868 1.00 14.60 189 ALA A N 1
ATOM 1489 C CA . ALA A 1 191 ? 8.678 -11.233 -24.119 1.00 14.35 189 ALA A CA 1
ATOM 1490 C C . ALA A 1 191 ? 10.061 -11.555 -24.707 1.00 14.44 189 ALA A C 1
ATOM 1491 O O . ALA A 1 191 ? 10.296 -12.672 -25.203 1.00 16.87 189 ALA A O 1
ATOM 1493 N N . ALA A 1 192 ? 11.005 -10.615 -24.618 1.00 14.22 190 ALA A N 1
ATOM 1494 C CA . ALA A 1 192 ? 12.335 -10.860 -25.187 1.00 17.27 190 ALA A CA 1
ATOM 1495 C C . ALA A 1 192 ? 12.923 -12.138 -24.566 1.00 14.84 190 ALA A C 1
ATOM 1496 O O . ALA A 1 192 ? 13.425 -13.025 -25.274 1.00 14.49 190 ALA A O 1
ATOM 1498 N N . ALA A 1 193 ? 12.807 -12.248 -23.250 1.00 14.86 191 ALA A N 1
ATOM 1499 C CA . ALA A 1 193 ? 13.391 -13.413 -22.553 1.00 15.63 191 ALA A CA 1
ATOM 1500 C C . ALA A 1 193 ? 12.560 -14.677 -22.843 1.00 17.24 191 ALA A C 1
ATOM 1501 O O . ALA A 1 193 ? 13.101 -15.736 -23.227 1.00 17.00 191 ALA A O 1
ATOM 1503 N N . LYS A 1 194 ? 11.247 -14.571 -22.677 1.00 14.32 192 LYS A N 1
ATOM 1504 C CA . LYS A 1 194 ? 10.385 -15.744 -22.891 1.00 14.84 192 LYS A CA 1
ATOM 1505 C C . LYS A 1 194 ? 10.557 -16.289 -24.327 1.00 17.22 192 LYS A C 1
ATOM 1506 O O . LYS A 1 194 ? 10.656 -17.501 -24.536 1.00 16.01 192 LYS A O 1
ATOM 1512 N N . TRP A 1 195 ? 10.567 -15.399 -25.314 1.00 16.86 193 TRP A N 1
ATOM 1513 C CA . TRP A 1 195 ? 10.686 -15.817 -26.715 1.00 15.91 193 TRP A CA 1
ATOM 1514 C C . TRP A 1 195 ? 12.002 -16.474 -27.058 1.00 17.54 193 TRP A C 1
ATOM 1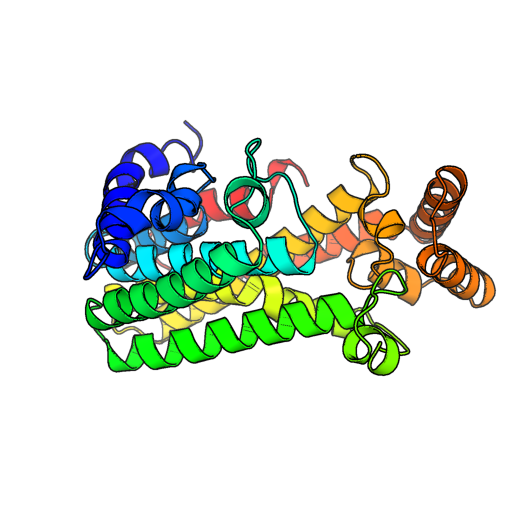515 O O . TRP A 1 195 ? 12.047 -17.309 -27.955 1.00 17.96 193 TRP A O 1
ATOM 1526 N N . GLY A 1 196 ? 13.074 -16.118 -26.357 1.00 16.81 194 GLY A N 1
ATOM 1527 C CA . GLY A 1 196 ? 14.358 -16.854 -26.539 1.00 16.86 194 GLY A CA 1
ATOM 1528 C C . GLY A 1 196 ? 14.196 -18.299 -26.098 1.00 17.09 194 GLY A C 1
ATOM 1529 O O . GLY A 1 196 ? 14.591 -19.237 -26.806 1.00 17.61 194 GLY A O 1
ATOM 1530 N N . VAL A 1 197 ? 13.534 -18.507 -24.965 1.00 17.69 195 VAL A N 1
ATOM 1531 C CA . VAL A 1 197 ? 13.282 -19.857 -24.479 1.00 18.56 195 VAL A CA 1
ATOM 1532 C C . VAL A 1 197 ? 12.329 -20.638 -25.382 1.00 18.99 195 VAL A C 1
ATOM 1533 O O . VAL A 1 197 ? 12.610 -21.785 -25.715 1.00 17.55 195 VAL A O 1
ATOM 1537 N N . LEU A 1 198 ? 11.234 -20.006 -25.804 1.00 16.88 196 LEU A N 1
ATOM 1538 C CA . LEU A 1 198 ? 10.262 -20.698 -26.634 1.00 16.70 196 LEU A CA 1
ATOM 1539 C C . LEU A 1 198 ? 10.884 -21.156 -27.947 1.00 17.68 196 LEU A C 1
ATOM 1540 O O . LEU A 1 198 ? 10.408 -22.119 -28.535 1.00 18.99 196 LEU A O 1
ATOM 1545 N N . SER A 1 199 ? 11.901 -20.440 -28.423 1.00 16.48 197 SER A N 1
ATOM 1546 C CA . SER A 1 199 ? 12.557 -20.760 -29.711 1.00 16.01 197 SER A CA 1
ATOM 1547 C C . SER A 1 199 ? 13.323 -22.069 -29.699 1.00 18.96 197 SER A C 1
ATOM 1548 O O . SER A 1 199 ? 13.525 -22.676 -30.752 1.00 19.62 197 SER A O 1
ATOM 1551 N N . VAL A 1 200 ? 13.722 -22.504 -28.507 1.00 17.12 198 VAL A N 1
ATOM 1552 C CA . VAL A 1 200 ? 14.624 -23.659 -28.381 1.00 15.34 198 VAL A CA 1
ATOM 1553 C C . VAL A 1 200 ? 14.127 -24.714 -27.384 1.00 23.60 198 VAL A C 1
ATOM 1554 O O . VAL A 1 200 ? 14.768 -25.750 -27.205 1.00 25.13 198 VAL A O 1
ATOM 1558 N N . SER A 1 201 ? 12.988 -24.480 -26.736 1.00 17.97 199 SER A N 1
ATOM 1559 C CA . SER A 1 201 ? 12.574 -25.395 -25.660 1.00 21.65 199 SER A CA 1
ATOM 1560 C C . SER A 1 201 ? 11.080 -25.420 -25.525 1.00 19.63 199 SER A C 1
ATOM 1561 O O . SER A 1 201 ? 10.425 -24.379 -25.710 1.00 21.31 199 SER A O 1
ATOM 1564 N N . ASP A 1 202 ? 10.536 -26.604 -25.207 1.00 22.22 200 ASP A N 1
ATOM 1565 C CA . ASP A 1 202 ? 9.113 -26.761 -24.905 1.00 21.35 200 ASP A CA 1
ATOM 1566 C C . ASP A 1 202 ? 8.815 -26.749 -23.396 1.00 23.79 200 ASP A C 1
ATOM 1567 O O . ASP A 1 202 ? 7.684 -26.993 -22.981 1.00 25.75 200 ASP A O 1
ATOM 1572 N N . ASP A 1 203 ? 9.821 -26.438 -22.585 1.00 21.70 201 ASP A N 1
ATOM 1573 C CA . ASP A 1 203 ? 9.678 -26.413 -21.129 1.00 21.60 201 ASP A CA 1
ATOM 1574 C C . ASP A 1 203 ? 8.883 -25.171 -20.713 1.00 24.06 201 ASP A C 1
ATOM 1575 O O . ASP A 1 203 ? 9.395 -24.047 -20.792 1.00 22.75 201 ASP A O 1
ATOM 1580 N N . ARG A 1 204 ? 7.646 -25.384 -20.279 1.00 24.35 202 ARG A N 1
ATOM 1581 C CA . ARG A 1 204 ? 6.739 -24.286 -19.965 1.00 25.68 202 ARG A CA 1
ATOM 1582 C C . ARG A 1 204 ? 7.171 -23.525 -18.729 1.00 25.14 202 ARG A C 1
ATOM 1583 O O . ARG A 1 204 ? 7.017 -22.296 -18.663 1.00 25.76 202 ARG A O 1
ATOM 1591 N N . GLY A 1 205 ? 7.693 -24.250 -17.745 1.00 26.65 203 GLY A N 1
ATOM 1592 C CA . GLY A 1 205 ? 8.213 -23.614 -16.542 1.00 26.49 203 GLY A CA 1
ATOM 1593 C C . GLY A 1 205 ? 9.361 -22.666 -16.846 1.00 25.62 203 GLY A C 1
ATOM 1594 O O . GLY A 1 205 ? 9.440 -21.584 -16.266 1.00 23.38 203 GLY A O 1
ATOM 1595 N N . LEU A 1 206 ? 10.259 -23.062 -17.742 1.00 19.58 204 LEU A N 1
ATOM 1596 C CA . LEU A 1 206 ? 11.394 -22.202 -18.068 1.00 18.72 204 LEU A CA 1
ATOM 1597 C C . LEU A 1 206 ? 10.922 -20.948 -18.815 1.00 18.07 204 LEU A C 1
ATOM 1598 O O . LEU A 1 206 ? 11.446 -19.852 -18.600 1.00 18.51 204 LEU A O 1
ATOM 1603 N N . ALA A 1 207 ? 9.971 -21.121 -19.727 1.00 19.82 205 ALA A N 1
ATOM 1604 C CA . ALA A 1 207 ? 9.454 -19.973 -20.456 1.00 18.24 205 ALA A CA 1
ATOM 1605 C C . ALA A 1 207 ? 8.798 -18.994 -19.469 1.00 16.08 205 ALA A C 1
ATOM 1606 O O . ALA A 1 207 ? 8.952 -17.794 -19.591 1.00 19.83 205 ALA A O 1
ATOM 1608 N N . GLU A 1 208 ? 8.046 -19.520 -18.506 1.00 18.35 206 GLU A N 1
ATOM 1609 C CA . GLU A 1 208 ? 7.343 -18.666 -17.546 1.00 20.34 206 GLU A CA 1
ATOM 1610 C C . GLU A 1 208 ? 8.337 -17.965 -16.630 1.00 21.51 206 GLU A C 1
ATOM 1611 O O . GLU A 1 208 ? 8.184 -16.777 -16.369 1.00 22.16 206 GLU A O 1
ATOM 1617 N N . ALA A 1 209 ? 9.383 -18.679 -16.194 1.00 17.82 207 ALA A N 1
ATOM 1618 C CA . ALA A 1 209 ? 10.424 -18.026 -15.387 1.00 16.72 207 ALA A CA 1
ATOM 1619 C C . ALA A 1 209 ? 11.095 -16.901 -16.177 1.00 20.50 207 ALA A C 1
ATOM 1620 O O . ALA A 1 209 ? 11.398 -15.828 -15.647 1.00 18.49 207 ALA A O 1
ATOM 1622 N N . ALA A 1 210 ? 11.355 -17.152 -17.454 1.00 17.83 208 ALA A N 1
ATOM 1623 C CA . ALA A 1 210 ? 11.966 -16.129 -18.269 1.00 16.84 208 ALA A CA 1
ATOM 1624 C C . ALA A 1 210 ? 11.075 -14.878 -18.378 1.00 15.05 208 ALA A C 1
ATOM 1625 O O . ALA A 1 210 ? 11.571 -13.739 -18.291 1.00 17.61 208 ALA A O 1
ATOM 1627 N N . TRP A 1 211 ? 9.795 -15.120 -18.645 1.00 16.32 209 TRP A N 1
ATOM 1628 C CA . TRP A 1 211 ? 8.821 -14.024 -18.747 1.00 16.88 209 TRP A CA 1
ATOM 1629 C C . TRP A 1 211 ? 8.830 -13.214 -17.470 1.00 17.82 209 TRP A C 1
ATOM 1630 O O . TRP A 1 211 ? 8.939 -11.991 -17.493 1.00 17.52 209 TRP A O 1
ATOM 1641 N N . ASN A 1 212 ? 8.726 -13.894 -16.331 1.00 16.94 210 ASN A N 1
ATOM 1642 C CA . ASN A 1 212 ? 8.667 -13.160 -15.050 1.00 18.86 210 ASN A CA 1
ATOM 1643 C C . ASN A 1 212 ? 9.955 -12.412 -14.723 1.00 16.53 210 ASN A C 1
ATOM 1644 O O . ASN A 1 212 ? 9.926 -11.314 -14.176 1.00 17.46 210 ASN A O 1
ATOM 1649 N N . PHE A 1 213 ? 11.093 -13.005 -15.080 1.00 17.56 211 PHE A N 1
ATOM 1650 C CA . PHE A 1 213 ? 12.377 -12.350 -14.961 1.00 15.07 211 PHE A CA 1
ATOM 1651 C C . PHE A 1 213 ? 12.387 -11.046 -15.764 1.00 16.59 211 PHE A C 1
ATOM 1652 O O . PHE A 1 213 ? 12.734 -9.978 -15.247 1.00 16.68 211 PHE A O 1
ATOM 1660 N N . GLY A 1 214 ? 11.986 -11.126 -17.036 1.00 18.22 212 GLY A N 1
ATOM 1661 C CA . GLY A 1 214 ? 12.086 -9.967 -17.942 1.00 17.68 212 GLY A CA 1
ATOM 1662 C C . GLY A 1 214 ? 11.118 -8.861 -17.519 1.00 15.46 212 GLY A C 1
ATOM 1663 O O . GLY A 1 214 ? 11.465 -7.692 -17.566 1.00 16.09 212 GLY A O 1
ATOM 1664 N N . MET A 1 215 ? 9.934 -9.259 -17.077 1.00 16.65 213 MET A N 1
ATOM 1665 C CA . MET A 1 215 ? 8.937 -8.282 -16.605 1.00 14.02 213 MET A CA 1
ATOM 1666 C C . MET A 1 215 ? 9.486 -7.484 -15.434 1.00 17.08 213 MET A C 1
ATOM 1667 O O . MET A 1 215 ? 9.454 -6.253 -15.430 1.00 18.32 213 MET A O 1
ATOM 1672 N N . ALA A 1 216 ? 10.009 -8.187 -14.435 1.00 15.02 214 ALA A N 1
ATOM 1673 C CA . ALA A 1 216 ? 10.541 -7.510 -13.252 1.00 15.32 214 ALA A CA 1
ATOM 1674 C C . ALA A 1 216 ? 11.743 -6.636 -13.613 1.00 17.22 214 ALA A C 1
ATOM 1675 O O . ALA A 1 216 ? 11.905 -5.526 -13.082 1.00 16.00 214 ALA A O 1
ATOM 1677 N N . ALA A 1 217 ? 12.591 -7.126 -14.520 1.00 16.84 215 ALA A N 1
ATOM 1678 C CA . ALA A 1 217 ? 13.743 -6.373 -14.954 1.00 15.22 215 ALA A CA 1
ATOM 1679 C C . ALA A 1 217 ? 13.290 -5.073 -15.620 1.00 15.91 215 ALA A C 1
ATOM 1680 O O . ALA A 1 217 ? 13.875 -4.015 -15.410 1.00 16.17 215 ALA A O 1
ATOM 1682 N N . GLY A 1 218 ? 12.253 -5.171 -16.431 1.00 18.28 216 GLY A N 1
ATOM 1683 C CA . GLY A 1 218 ? 11.745 -4.034 -17.190 1.00 18.61 216 GLY A CA 1
ATOM 1684 C C . GLY A 1 218 ? 11.152 -2.991 -16.278 1.00 18.34 216 GLY A C 1
ATOM 1685 O O . GLY A 1 218 ? 11.364 -1.792 -16.490 1.00 19.09 216 GLY A O 1
ATOM 1686 N N . VAL A 1 219 ? 10.432 -3.450 -15.252 1.00 16.27 217 VAL A N 1
ATOM 1687 C CA . VAL A 1 219 ? 9.888 -2.507 -14.263 1.00 16.68 217 VAL A CA 1
ATOM 1688 C C . VAL A 1 219 ? 11.027 -1.802 -13.515 1.00 17.40 217 VAL A C 1
ATOM 1689 O O . VAL A 1 219 ? 11.026 -0.572 -13.378 1.00 17.90 217 VAL A O 1
ATOM 1693 N N . ALA A 1 220 ? 12.029 -2.561 -13.043 1.00 15.86 218 ALA A N 1
ATOM 1694 C CA . ALA A 1 220 ? 13.167 -1.921 -12.366 1.00 15.09 218 ALA A CA 1
ATOM 1695 C C . ALA A 1 220 ? 13.865 -0.919 -13.256 1.00 18.56 218 ALA A C 1
ATOM 1696 O O . ALA A 1 220 ? 14.206 0.174 -12.802 1.00 20.66 218 ALA A O 1
ATOM 1698 N N . PHE A 1 221 ? 14.095 -1.294 -14.515 1.00 17.36 219 PHE A N 1
ATOM 1699 C CA . PHE A 1 221 ? 14.682 -0.380 -15.479 1.00 23.09 219 PHE A CA 1
ATOM 1700 C C . PHE A 1 221 ? 13.888 0.931 -15.586 1.00 19.57 219 PHE A C 1
ATOM 1701 O O . PHE A 1 221 ? 14.457 2.032 -15.505 1.00 19.20 219 PHE A O 1
ATOM 1709 N N . GLN A 1 222 ? 12.584 0.809 -15.754 1.00 17.87 220 GLN A N 1
ATOM 1710 C CA . GLN A 1 222 ? 11.743 2.021 -15.926 1.00 17.80 220 GLN A CA 1
ATOM 1711 C C . GLN A 1 222 ? 11.778 2.943 -14.690 1.00 22.72 220 GLN A C 1
ATOM 1712 O O . GLN A 1 222 ? 11.785 4.171 -14.814 1.00 19.19 220 GLN A O 1
ATOM 1718 N N . ILE A 1 223 ? 11.826 2.353 -13.498 1.00 19.46 221 ILE A N 1
ATOM 1719 C CA . ILE A 1 223 ? 11.847 3.159 -12.270 1.00 15.72 221 ILE A CA 1
ATOM 1720 C C . ILE A 1 223 ? 13.166 3.931 -12.227 1.00 17.19 221 ILE A C 1
ATOM 1721 O O . ILE A 1 223 ? 13.202 5.107 -11.916 1.00 19.05 221 ILE A O 1
ATOM 1726 N N . ILE A 1 224 ? 14.268 3.255 -12.538 1.00 19.60 222 ILE A N 1
ATOM 1727 C CA . ILE A 1 224 ? 15.559 3.937 -12.525 1.00 18.63 222 ILE A CA 1
ATOM 1728 C C . ILE A 1 224 ? 15.606 5.063 -13.557 1.00 18.86 222 ILE A C 1
ATOM 1729 O O . ILE A 1 224 ? 16.084 6.160 -13.279 1.00 22.33 222 ILE A O 1
ATOM 1734 N N . ASP A 1 225 ? 15.092 4.794 -14.746 1.00 20.86 223 ASP A N 1
ATOM 1735 C CA . ASP A 1 225 ? 14.982 5.797 -15.791 1.00 23.81 223 ASP A CA 1
ATOM 1736 C C . ASP A 1 225 ? 14.163 6.998 -15.298 1.00 25.32 223 ASP A C 1
ATOM 1737 O O . ASP A 1 225 ? 14.491 8.152 -15.586 1.00 24.11 223 ASP A O 1
ATOM 1742 N N . ASP A 1 226 ? 13.109 6.731 -14.544 1.00 20.44 224 ASP A N 1
ATOM 1743 C CA . ASP A 1 226 ? 12.258 7.811 -14.044 1.00 18.83 224 ASP A CA 1
ATOM 1744 C C . ASP A 1 226 ? 13.012 8.670 -13.032 1.00 21.68 224 ASP A C 1
ATOM 1745 O O . ASP A 1 226 ? 12.822 9.880 -12.987 1.00 21.36 224 ASP A O 1
ATOM 1750 N N . VAL A 1 227 ? 13.848 8.039 -12.198 1.00 18.07 225 VAL A N 1
ATOM 1751 C CA . VAL A 1 227 ? 14.653 8.810 -11.252 1.00 19.11 225 VAL A CA 1
ATOM 1752 C C . VAL A 1 227 ? 15.594 9.717 -12.041 1.00 20.25 225 VAL A C 1
ATOM 1753 O O . VAL A 1 227 ? 15.742 10.905 -11.746 1.00 23.11 225 VAL A O 1
ATOM 1757 N N . LEU A 1 228 ? 16.226 9.156 -13.066 1.00 21.74 226 LEU A N 1
ATOM 1758 C CA . LEU A 1 228 ? 17.109 9.961 -13.900 1.00 28.49 226 LEU A CA 1
ATOM 1759 C C . LEU A 1 228 ? 16.342 11.119 -14.548 1.00 31.79 226 LEU A C 1
ATOM 1760 O O . LEU A 1 228 ? 16.861 12.230 -14.679 1.00 29.18 226 LEU A O 1
ATOM 1765 N N . ASP A 1 229 ? 15.106 10.851 -14.956 1.00 22.87 227 ASP A N 1
ATOM 1766 C CA . ASP A 1 229 ? 14.291 11.858 -15.640 1.00 24.67 227 ASP A CA 1
ATOM 1767 C C . ASP A 1 229 ? 13.689 12.894 -14.682 1.00 32.51 227 ASP A C 1
ATOM 1768 O O . ASP A 1 229 ? 12.855 13.726 -15.087 1.00 28.95 227 ASP A O 1
ATOM 1773 N N . ILE A 1 230 ? 14.107 12.840 -13.418 1.00 26.05 228 ILE A N 1
ATOM 1774 C CA . ILE A 1 230 ? 13.798 13.899 -12.450 1.00 25.04 228 ILE A CA 1
ATOM 1775 C C . ILE A 1 230 ? 15.091 14.580 -11.990 1.00 28.69 228 ILE A C 1
ATOM 1776 O O . ILE A 1 230 ? 15.191 15.804 -11.974 1.00 30.99 228 ILE A O 1
ATOM 1781 N N . TYR A 1 231 ? 16.071 13.786 -11.589 1.00 26.74 229 TYR A N 1
ATOM 1782 C CA . TYR A 1 231 ? 17.265 14.348 -10.947 1.00 29.18 229 TYR A CA 1
ATOM 1783 C C . TYR A 1 231 ? 18.390 14.602 -11.937 1.00 36.25 229 TYR A C 1
ATOM 1784 O O . TYR A 1 231 ? 19.343 15.316 -11.625 1.00 35.80 229 TYR A O 1
ATOM 1793 N N . GLY A 1 232 ? 18.251 14.041 -13.135 1.00 32.60 230 GLY A N 1
ATOM 1794 C CA . GLY A 1 232 ? 19.189 14.269 -14.238 1.00 36.22 230 GLY A CA 1
ATOM 1795 C C . GLY A 1 232 ? 20.618 13.844 -13.948 1.00 56.02 230 GLY A C 1
ATOM 1796 O O . GLY A 1 232 ? 20.856 12.949 -13.137 1.00 52.22 230 GLY A O 1
ATOM 1797 N N . GLU A 1 240 ? 19.731 16.972 -17.734 1.00 100.62 238 GLU A N 1
ATOM 1798 C CA . GLU A 1 240 ? 18.523 17.787 -17.773 1.00 80.60 238 GLU A CA 1
ATOM 1799 C C . GLU A 1 240 ? 17.630 17.540 -16.560 1.00 62.34 238 GLU A C 1
ATOM 1800 O O . GLU A 1 240 ? 16.754 16.673 -16.585 1.00 68.19 238 GLU A O 1
ATOM 1806 N N . ILE A 1 241 ? 17.855 18.314 -15.503 1.00 48.28 239 ILE A N 1
ATOM 1807 C CA . ILE A 1 241 ? 17.031 18.251 -14.301 1.00 49.18 239 ILE A CA 1
ATOM 1808 C C . ILE A 1 241 ? 15.551 18.521 -14.598 1.00 46.51 239 ILE A C 1
ATOM 1809 O O . ILE A 1 241 ? 15.209 19.463 -15.320 1.00 34.23 239 ILE A O 1
ATOM 1814 N N . GLY A 1 242 ? 14.682 17.669 -14.057 1.00 38.08 240 GLY A N 1
ATOM 1815 C CA . GLY A 1 242 ? 13.233 17.894 -14.095 1.00 33.58 240 GLY A CA 1
ATOM 1816 C C . GLY A 1 242 ? 12.496 17.608 -15.394 1.00 33.58 240 GLY A C 1
ATOM 1817 O O . GLY A 1 242 ? 11.381 18.084 -15.584 1.00 26.69 240 GLY A O 1
ATOM 1818 N N . LYS A 1 243 ? 13.099 16.814 -16.270 1.00 30.59 241 LYS A N 1
ATOM 1819 C CA . LYS A 1 243 ? 12.513 16.490 -17.575 1.00 29.89 241 LYS A CA 1
ATOM 1820 C C . LYS A 1 243 ? 11.032 16.061 -17.491 1.00 28.42 241 LYS A C 1
ATOM 1821 O O . LYS A 1 243 ? 10.169 16.613 -18.190 1.00 28.98 241 LYS A O 1
ATOM 1827 N N . ASP A 1 244 ? 10.733 15.091 -16.629 1.00 25.02 242 ASP A N 1
ATOM 1828 C CA . ASP A 1 244 ? 9.364 14.564 -16.560 1.00 25.80 242 ASP A CA 1
ATOM 1829 C C . ASP A 1 244 ? 8.415 15.552 -15.906 1.00 24.16 242 ASP A C 1
ATOM 1830 O O . ASP A 1 244 ? 7.198 15.495 -16.122 1.00 24.96 242 ASP A O 1
ATOM 1835 N N . ILE A 1 245 ? 8.954 16.459 -15.094 1.00 19.69 243 ILE A N 1
ATOM 1836 C CA . ILE A 1 245 ? 8.114 17.492 -14.496 1.00 23.84 243 ILE A CA 1
ATOM 1837 C C . ILE A 1 245 ? 7.662 18.495 -15.558 1.00 26.99 243 ILE A C 1
ATOM 1838 O O . ILE A 1 245 ? 6.480 18.882 -15.603 1.00 25.63 243 ILE A O 1
ATOM 1843 N N . LYS A 1 246 ? 8.605 18.882 -16.416 1.00 25.54 244 LYS A N 1
ATOM 1844 C CA . LYS A 1 246 ? 8.309 19.799 -17.517 1.00 30.05 244 LYS A CA 1
ATOM 1845 C C . LYS A 1 246 ? 7.323 19.176 -18.484 1.00 33.50 244 LYS A C 1
ATOM 1846 O O . LYS A 1 246 ? 6.555 19.896 -19.131 1.00 26.35 244 LYS A O 1
ATOM 1852 N N . GLU A 1 247 ? 7.357 17.845 -18.594 1.00 25.67 245 GLU A N 1
ATOM 1853 C CA . GLU A 1 247 ? 6.423 17.120 -19.468 1.00 25.05 245 GLU A CA 1
ATOM 1854 C C . GLU A 1 247 ? 5.130 16.720 -18.777 1.00 23.12 245 GLU A C 1
ATOM 1855 O O . GLU A 1 247 ? 4.350 15.948 -19.334 1.00 22.82 245 GLU A O 1
ATOM 1861 N N . HIS A 1 248 ? 4.911 17.238 -17.569 1.00 21.33 246 HIS A N 1
ATOM 1862 C CA . HIS A 1 248 ? 3.627 17.096 -16.864 1.00 22.53 246 HIS A CA 1
ATOM 1863 C C . HIS A 1 248 ? 3.286 15.683 -16.466 1.00 20.97 246 HIS A C 1
ATOM 1864 O O . HIS A 1 248 ? 2.116 15.333 -16.310 1.00 21.54 246 HIS A O 1
ATOM 1871 N N . LYS A 1 249 ? 4.295 14.834 -16.251 1.00 21.40 247 LYS A N 1
ATOM 1872 C CA . LYS A 1 249 ? 4.004 13.414 -16.061 1.00 16.68 247 LYS A CA 1
ATOM 1873 C C . LYS A 1 249 ? 3.711 13.077 -14.623 1.00 22.36 247 LYS A C 1
ATOM 1874 O O . LYS A 1 249 ? 4.552 13.300 -13.750 1.00 24.38 247 LYS A O 1
ATOM 1880 N N . ARG A 1 250 ? 2.529 12.535 -14.354 1.00 18.76 248 ARG A N 1
ATOM 1881 C CA . ARG A 1 250 ? 2.279 11.939 -13.062 1.00 18.48 248 ARG A CA 1
ATOM 1882 C C . ARG A 1 250 ? 2.718 10.474 -13.096 1.00 19.87 248 ARG A C 1
ATOM 1883 O O . ARG A 1 250 ? 2.894 9.857 -12.055 1.00 22.93 248 ARG A O 1
ATOM 1891 N N . GLY A 1 251 ? 2.875 9.926 -14.306 1.00 20.97 249 GLY A N 1
ATOM 1892 C CA . GLY A 1 251 ? 3.327 8.549 -14.525 1.00 20.51 249 GLY A CA 1
ATOM 1893 C C . GLY A 1 251 ? 4.833 8.395 -14.427 1.00 23.93 249 GLY A C 1
ATOM 1894 O O . GLY A 1 251 ? 5.486 7.831 -15.304 1.00 24.12 249 GLY A O 1
ATOM 1895 N N . ASN A 1 252 ? 5.378 8.908 -13.333 1.00 23.50 250 ASN A N 1
ATOM 1896 C CA . ASN A 1 252 ? 6.819 8.880 -13.063 1.00 22.75 250 ASN A CA 1
ATOM 1897 C C . ASN A 1 252 ? 6.957 8.341 -11.643 1.00 20.14 250 ASN A C 1
ATOM 1898 O O . ASN A 1 252 ? 6.218 8.745 -10.731 1.00 20.63 250 ASN A O 1
ATOM 1903 N N . ALA A 1 253 ? 7.867 7.388 -11.440 1.00 20.15 251 ALA A N 1
ATOM 1904 C CA . ALA A 1 253 ? 7.909 6.681 -10.186 1.00 18.94 251 ALA A CA 1
ATOM 1905 C C . ALA A 1 253 ? 8.096 7.632 -8.984 1.00 17.24 251 ALA A C 1
ATOM 1906 O O . ALA A 1 253 ? 7.438 7.465 -7.959 1.00 21.40 251 ALA A O 1
ATOM 1908 N N . VAL A 1 254 ? 8.983 8.611 -9.135 1.00 16.73 252 VAL A N 1
ATOM 1909 C CA . VAL A 1 254 ? 9.262 9.543 -8.033 1.00 16.29 252 VAL A CA 1
ATOM 1910 C C . VAL A 1 254 ? 8.029 10.396 -7.725 1.00 19.58 252 VAL A C 1
ATOM 1911 O O . VAL A 1 254 ? 7.660 10.594 -6.567 1.00 21.01 252 VAL A O 1
ATOM 1915 N N . VAL A 1 255 ? 7.377 10.882 -8.781 1.00 21.16 253 VAL A N 1
ATOM 1916 C CA . VAL A 1 255 ? 6.151 11.656 -8.623 1.00 20.72 253 VAL A CA 1
ATOM 1917 C C . VAL A 1 255 ? 5.040 10.831 -7.986 1.00 24.67 253 VAL A C 1
ATOM 1918 O O . VAL A 1 255 ? 4.399 11.266 -7.026 1.00 21.99 253 VAL A O 1
ATOM 1922 N N . ALA A 1 256 ? 4.804 9.627 -8.510 1.00 21.45 254 ALA A N 1
ATOM 1923 C CA . ALA A 1 256 ? 3.796 8.743 -7.950 1.00 21.83 254 ALA A CA 1
ATOM 1924 C C . ALA A 1 256 ? 4.070 8.441 -6.471 1.00 26.19 254 ALA A C 1
ATOM 1925 O O . ALA A 1 256 ? 3.162 8.470 -5.626 1.00 28.60 254 ALA A O 1
ATOM 1927 N N . VAL A 1 257 ? 5.329 8.151 -6.154 1.00 24.73 255 VAL A N 1
ATOM 1928 C CA . VAL A 1 257 ? 5.729 7.906 -4.772 1.00 27.65 255 VAL A CA 1
ATOM 1929 C C . VAL A 1 257 ? 5.442 9.134 -3.893 1.00 30.74 255 VAL A C 1
ATOM 1930 O O . VAL A 1 257 ? 4.831 9.034 -2.822 1.00 35.09 255 VAL A O 1
ATOM 1934 N N . ALA A 1 258 ? 5.879 10.298 -4.349 1.00 25.38 256 ALA A N 1
ATOM 1935 C CA . ALA A 1 258 ? 5.664 11.525 -3.584 1.00 27.22 256 ALA A CA 1
ATOM 1936 C C . ALA A 1 258 ? 4.167 11.833 -3.370 1.00 36.16 256 ALA A C 1
ATOM 1937 O O . ALA A 1 258 ? 3.749 12.157 -2.250 1.00 34.78 256 ALA A O 1
ATOM 1939 N N . LEU A 1 259 ? 3.359 11.722 -4.423 1.00 28.58 257 LEU A N 1
ATOM 1940 C CA . LEU A 1 259 ? 1.931 12.051 -4.307 1.00 30.40 257 LEU A CA 1
ATOM 1941 C C . LEU A 1 259 ? 1.245 11.159 -3.285 1.00 36.62 257 LEU A C 1
ATOM 1942 O O . LEU A 1 259 ? 0.178 11.500 -2.770 1.00 43.39 257 LEU A O 1
ATOM 1947 N N . SER A 1 260 ? 1.865 10.025 -2.969 1.00 30.94 258 SER A N 1
ATOM 1948 C CA . SER A 1 260 ? 1.283 9.091 -2.017 1.00 36.49 258 SER A CA 1
ATOM 1949 C C . SER A 1 260 ? 1.563 9.476 -0.562 1.00 41.86 258 SER A C 1
ATOM 1950 O O . SER A 1 260 ? 0.872 9.012 0.342 1.00 48.02 258 SER A O 1
ATOM 1953 N N . HIS A 1 261 ? 2.568 10.321 -0.341 1.00 37.64 259 HIS A N 1
ATOM 1954 C CA . HIS A 1 261 ? 2.977 10.677 1.016 1.00 30.80 259 HIS A CA 1
ATOM 1955 C C . HIS A 1 261 ? 2.736 12.111 1.389 1.00 42.92 259 HIS A C 1
ATOM 1956 O O . HIS A 1 261 ? 2.573 12.424 2.563 1.00 40.75 259 HIS A O 1
ATOM 1963 N N . LEU A 1 262 ? 2.712 12.998 0.400 1.00 37.53 260 LEU A N 1
ATOM 1964 C CA . LEU A 1 262 ? 2.609 14.426 0.669 1.00 35.89 260 LEU A CA 1
ATOM 1965 C C . LEU A 1 262 ? 1.292 14.793 1.348 1.00 37.27 260 LEU A C 1
ATOM 1966 O O . LEU A 1 262 ? 0.250 14.183 1.090 1.00 39.80 260 LEU A O 1
ATOM 1971 N N . GLY A 1 263 ? 1.351 15.790 2.224 1.00 41.08 261 GLY A N 1
ATOM 1972 C CA . GLY A 1 263 ? 0.149 16.299 2.886 1.00 43.29 261 GLY A CA 1
ATOM 1973 C C . GLY A 1 263 ? -0.755 17.034 1.915 1.00 49.85 261 GLY A C 1
ATOM 1974 O O . GLY A 1 263 ? -0.353 17.327 0.795 1.00 37.31 261 GLY A O 1
ATOM 1975 N N . GLU A 1 264 ? -1.971 17.352 2.356 1.00 47.33 262 GLU A N 1
ATOM 1976 C CA . GLU A 1 264 ? -3.003 17.931 1.491 1.00 51.07 262 GLU A CA 1
ATOM 1977 C C . GLU A 1 264 ? -2.540 19.082 0.587 1.00 52.05 262 GLU A C 1
ATOM 1978 O O . GLU A 1 264 ? -2.743 19.051 -0.632 1.00 44.52 262 GLU A O 1
ATOM 1984 N N . GLY A 1 265 ? -1.936 20.103 1.185 1.00 37.77 263 GLY A N 1
ATOM 1985 C CA . GLY A 1 265 ? -1.524 21.289 0.440 1.00 40.85 263 GLY A CA 1
ATOM 1986 C C . GLY A 1 265 ? -0.267 21.106 -0.393 1.00 41.05 263 GLY A C 1
ATOM 1987 O O . GLY A 1 265 ? -0.100 21.763 -1.426 1.00 40.93 263 GLY A O 1
ATOM 1988 N N . GLU A 1 266 ? 0.634 20.241 0.069 1.00 38.45 264 GLU A N 1
ATOM 1989 C CA . GLU A 1 266 ? 1.861 19.939 -0.670 1.00 32.17 264 GLU A CA 1
ATOM 1990 C C . GLU A 1 266 ? 1.527 19.115 -1.908 1.00 28.01 264 GLU A C 1
ATOM 1991 O O . GLU A 1 266 ? 2.020 19.381 -2.999 1.00 30.57 264 GLU A O 1
ATOM 1997 N N . ARG A 1 267 ? 0.664 18.129 -1.710 1.00 33.42 265 ARG A N 1
ATOM 1998 C CA . ARG A 1 267 ? 0.139 17.309 -2.792 1.00 30.52 265 ARG A CA 1
ATOM 1999 C C . ARG A 1 267 ? -0.571 18.181 -3.815 1.00 37.09 265 ARG A C 1
ATOM 2000 O O . ARG A 1 267 ? -0.315 18.109 -5.022 1.00 31.39 265 ARG A O 1
ATOM 2008 N N . ARG A 1 268 ? -1.469 19.029 -3.333 1.00 39.27 266 ARG A N 1
ATOM 2009 C CA . ARG A 1 268 ? -2.157 19.944 -4.230 1.00 36.63 266 ARG A CA 1
ATOM 2010 C C . ARG A 1 268 ? -1.184 20.834 -5.001 1.00 31.92 266 ARG A C 1
ATOM 2011 O O . ARG A 1 268 ? -1.402 21.099 -6.181 1.00 30.12 266 ARG A O 1
ATOM 2019 N N . ARG A 1 269 ? -0.105 21.279 -4.353 1.00 28.44 267 ARG A N 1
ATOM 2020 C CA . ARG A 1 269 ? 0.865 22.162 -5.012 1.00 25.72 267 ARG A CA 1
ATOM 2021 C C . ARG A 1 269 ? 1.684 21.436 -6.082 1.00 25.72 267 ARG A C 1
ATOM 2022 O O . ARG A 1 269 ? 1.974 21.997 -7.135 1.00 28.63 267 ARG A O 1
ATOM 2030 N N . LEU A 1 270 ? 2.068 20.197 -5.800 1.00 28.79 268 LEU A N 1
ATOM 2031 C CA . LEU A 1 270 ? 2.851 19.431 -6.772 1.00 25.00 268 LEU A CA 1
ATOM 2032 C C . LEU A 1 270 ? 2.030 19.252 -8.049 1.00 20.80 268 LEU A C 1
ATOM 2033 O O . LEU A 1 270 ? 2.547 19.413 -9.156 1.00 22.89 268 LEU A O 1
ATOM 2038 N N . LEU A 1 271 ? 0.751 18.946 -7.870 1.00 26.24 269 LEU A N 1
ATOM 2039 C CA . LEU A 1 271 ? -0.151 18.739 -9.002 1.00 31.20 269 LEU A CA 1
ATOM 2040 C C . LEU A 1 271 ? -0.411 20.032 -9.762 1.00 35.06 269 LEU A C 1
ATOM 2041 O O . LEU A 1 271 ? -0.564 20.020 -10.984 1.00 32.14 269 LEU A O 1
ATOM 2046 N N . GLU A 1 272 ? -0.455 21.155 -9.043 1.00 29.17 270 GLU A N 1
ATOM 2047 C CA . GLU A 1 272 ? -0.529 22.467 -9.681 1.00 36.47 270 GLU A CA 1
ATOM 2048 C C . GLU A 1 272 ? 0.664 22.701 -10.584 1.00 31.79 270 GLU A C 1
ATOM 2049 O O . GLU A 1 272 ? 0.531 23.190 -11.709 1.00 28.20 270 GLU A O 1
ATOM 2055 N N . ILE A 1 273 ? 1.854 22.347 -10.104 1.00 26.92 271 ILE A N 1
ATOM 2056 C CA . ILE A 1 273 ? 3.055 22.573 -10.911 1.00 21.51 271 ILE A CA 1
ATOM 2057 C C . ILE A 1 273 ? 3.042 21.712 -12.185 1.00 21.25 271 ILE A C 1
ATOM 2058 O O . ILE A 1 273 ? 3.353 22.193 -13.281 1.00 22.42 271 ILE A O 1
ATOM 2063 N N . LEU A 1 274 ? 2.705 20.433 -12.021 1.00 25.97 272 LEU A N 1
ATOM 2064 C CA . LEU A 1 274 ? 2.637 19.498 -13.165 1.00 23.70 272 LEU A CA 1
ATOM 2065 C C . LEU A 1 274 ? 1.628 19.951 -14.196 1.00 27.60 272 LEU A C 1
ATOM 2066 O O . LEU A 1 274 ? 1.819 19.726 -15.386 1.00 24.02 272 LEU A O 1
ATOM 2071 N N . ALA A 1 275 ? 0.553 20.591 -13.731 1.00 27.85 273 ALA A N 1
ATOM 2072 C CA . ALA A 1 275 ? -0.512 21.070 -14.636 1.00 25.27 273 ALA A CA 1
ATOM 2073 C C . ALA A 1 275 ? -0.233 22.432 -15.271 1.00 29.60 273 ALA A C 1
ATOM 2074 O O . ALA A 1 275 ? -0.978 22.871 -16.161 1.00 33.48 273 ALA A O 1
ATOM 2076 N N . ARG A 1 276 ? 0.824 23.119 -14.838 1.00 26.10 274 ARG A N 1
ATOM 2077 C CA . ARG A 1 276 ? 1.184 24.373 -15.487 1.00 29.35 274 ARG A CA 1
ATOM 2078 C C . ARG A 1 276 ? 1.348 24.140 -16.973 1.00 36.60 274 ARG A C 1
ATOM 2079 O O . ARG A 1 276 ? 2.008 23.184 -17.408 1.00 35.24 274 ARG A O 1
ATOM 2087 N N . GLU A 1 277 ? 0.765 25.028 -17.767 1.00 30.71 275 GLU A N 1
ATOM 2088 C CA . GLU A 1 277 ? 0.847 24.880 -19.203 1.00 32.97 275 GLU A CA 1
ATOM 2089 C C . GLU A 1 277 ? 2.293 24.914 -19.660 1.00 30.09 275 GLU A C 1
ATOM 2090 O O . GLU A 1 277 ? 2.706 24.121 -20.502 1.00 43.43 275 GLU A O 1
ATOM 2096 N N . VAL A 1 278 ? 3.059 25.854 -19.114 1.00 33.55 276 VAL A N 1
ATOM 2097 C CA . VAL A 1 278 ? 4.516 25.866 -19.276 1.00 27.99 276 VAL A CA 1
ATOM 2098 C C . VAL A 1 278 ? 5.163 25.815 -17.879 1.00 32.96 276 VAL A C 1
ATOM 2099 O O . VAL A 1 278 ? 4.915 26.676 -17.036 1.00 36.53 276 VAL A O 1
ATOM 2103 N N . VAL A 1 279 ? 5.954 24.776 -17.630 1.00 28.12 277 VAL A N 1
ATOM 2104 C CA . VAL A 1 279 ? 6.639 24.624 -16.346 1.00 30.96 277 VAL A CA 1
ATOM 2105 C C . VAL A 1 279 ? 7.981 25.365 -16.341 1.00 31.90 277 VAL A C 1
ATOM 2106 O O . VAL A 1 279 ? 8.861 25.073 -17.144 1.00 34.95 277 VAL A O 1
ATOM 2110 N N . GLU A 1 280 ? 8.130 26.328 -15.436 1.00 32.69 278 GLU A N 1
ATOM 2111 C CA . GLU A 1 280 ? 9.334 27.160 -15.402 1.00 39.64 278 GLU A CA 1
ATOM 2112 C C . GLU A 1 280 ? 10.412 26.483 -14.577 1.00 36.12 278 GLU A C 1
ATOM 2113 O O . GLU A 1 280 ? 10.124 25.589 -13.789 1.00 34.61 278 GLU A O 1
ATOM 2119 N N . GLU A 1 281 ? 11.646 26.939 -14.734 1.00 34.20 279 GLU A N 1
ATOM 2120 C CA . GLU A 1 281 ? 12.763 26.388 -13.973 1.00 42.31 279 GLU A CA 1
ATOM 2121 C C . GLU A 1 281 ? 12.509 26.470 -12.477 1.00 40.50 279 GLU A C 1
ATOM 2122 O O . GLU A 1 281 ? 12.813 25.538 -11.737 1.00 33.16 279 GLU A O 1
ATOM 2128 N N . ALA A 1 282 ? 11.943 27.576 -12.019 1.00 36.44 280 ALA A N 1
ATOM 2129 C CA . ALA A 1 282 ? 11.670 27.708 -10.593 1.00 41.17 280 ALA A CA 1
ATOM 2130 C C . ALA A 1 282 ? 10.598 26.733 -10.138 1.00 36.13 280 ALA A C 1
ATOM 2131 O O . ALA A 1 282 ? 10.608 26.292 -8.993 1.00 32.51 280 ALA A O 1
ATOM 2133 N N . ASP A 1 283 ? 9.669 26.399 -11.036 1.00 34.30 281 ASP A N 1
ATOM 2134 C CA . ASP A 1 283 ? 8.637 25.405 -10.752 1.00 32.62 281 ASP A CA 1
ATOM 2135 C C . ASP A 1 283 ? 9.263 24.026 -10.580 1.00 26.85 281 ASP A C 1
ATOM 2136 O O . ASP A 1 283 ? 8.872 23.248 -9.701 1.00 30.78 281 ASP A O 1
ATOM 2141 N N . VAL A 1 284 ? 10.229 23.725 -11.437 1.00 28.16 282 VAL A N 1
ATOM 2142 C CA . VAL A 1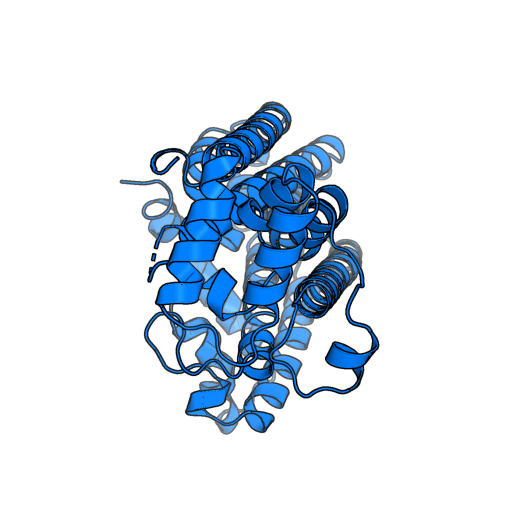 284 ? 10.936 22.460 -11.354 1.00 30.46 282 VAL A CA 1
ATOM 2143 C C . VAL A 1 284 ? 11.607 22.341 -9.982 1.00 31.29 282 VAL A C 1
ATOM 2144 O O . VAL A 1 284 ? 11.399 21.365 -9.272 1.00 27.53 282 VAL A O 1
ATOM 2148 N N . ARG A 1 285 ? 12.385 23.346 -9.579 1.00 34.81 283 ARG A N 1
ATOM 2149 C CA . ARG A 1 285 ? 13.076 23.245 -8.289 1.00 28.32 283 ARG A CA 1
ATOM 2150 C C . ARG A 1 285 ? 12.084 23.105 -7.127 1.00 30.56 283 ARG A C 1
ATOM 2151 O O . ARG A 1 285 ? 12.328 22.355 -6.179 1.00 29.06 283 ARG A O 1
ATOM 2159 N N . GLU A 1 286 ? 10.957 23.811 -7.195 1.00 24.35 284 GLU A N 1
ATOM 2160 C CA . GLU A 1 286 ? 9.932 23.697 -6.161 1.00 26.02 284 GLU A CA 1
ATOM 2161 C C . GLU A 1 286 ? 9.347 22.284 -6.109 1.00 27.40 284 GLU A C 1
ATOM 2162 O O . GLU A 1 286 ? 9.070 21.765 -5.028 1.00 26.17 284 GLU A O 1
ATOM 2168 N N . ALA A 1 287 ? 9.148 21.676 -7.277 1.00 29.57 285 ALA A N 1
ATOM 2169 C CA . ALA A 1 287 ? 8.554 20.347 -7.340 1.00 26.49 285 ALA A CA 1
ATOM 2170 C C . ALA A 1 287 ? 9.524 19.323 -6.769 1.00 24.52 285 ALA A C 1
ATOM 2171 O O . ALA A 1 287 ? 9.122 18.457 -5.990 1.00 26.16 285 ALA A O 1
ATOM 2173 N N . VAL A 1 288 ? 10.783 19.438 -7.175 1.00 24.44 286 VAL A N 1
ATOM 2174 C CA . VAL A 1 288 ? 11.861 18.580 -6.664 1.00 25.28 286 VAL A CA 1
ATOM 2175 C C . VAL A 1 288 ? 11.984 18.728 -5.141 1.00 26.06 286 VAL A C 1
ATOM 2176 O O . VAL A 1 288 ? 12.131 17.728 -4.431 1.00 23.57 286 VAL A O 1
ATOM 2180 N N . ALA A 1 289 ? 11.849 19.952 -4.627 1.00 25.83 287 ALA A N 1
ATOM 2181 C CA . ALA A 1 289 ? 11.901 20.155 -3.174 1.00 25.58 287 ALA A CA 1
ATOM 2182 C C . ALA A 1 289 ? 10.760 19.431 -2.498 1.00 21.64 287 ALA A C 1
ATOM 2183 O O . ALA A 1 289 ? 10.941 18.834 -1.435 1.00 28.81 287 ALA A O 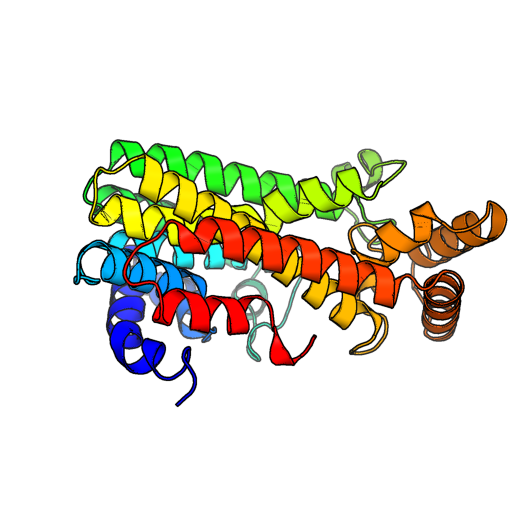1
ATOM 2185 N N . LEU A 1 290 ? 9.590 19.420 -3.139 1.00 26.16 288 LEU A N 1
ATOM 2186 C CA . LEU A 1 290 ? 8.444 18.704 -2.605 1.00 29.19 288 LEU A CA 1
ATOM 2187 C C . LEU A 1 290 ? 8.674 17.191 -2.615 1.00 22.31 288 LEU A C 1
ATOM 2188 O O . LEU A 1 290 ? 8.340 16.491 -1.640 1.00 23.16 288 LEU A O 1
ATOM 2193 N N . LEU A 1 291 ? 9.217 16.693 -3.724 1.00 22.50 289 LEU A N 1
ATOM 2194 C CA . LEU A 1 291 ? 9.604 15.261 -3.815 1.00 22.40 289 LEU A CA 1
ATOM 2195 C C . LEU A 1 291 ? 10.591 14.902 -2.701 1.00 23.25 289 LEU A C 1
ATOM 2196 O O . LEU A 1 291 ? 10.399 13.907 -2.004 1.00 24.26 289 LEU A O 1
ATOM 2201 N N . ASP A 1 292 ? 11.637 15.717 -2.538 1.00 24.89 290 ASP A N 1
ATOM 2202 C CA . ASP A 1 292 ? 12.666 15.484 -1.505 1.00 26.86 290 ASP A CA 1
ATOM 2203 C C . ASP A 1 292 ? 12.161 15.592 -0.072 1.00 27.25 290 ASP A C 1
ATOM 2204 O O . ASP A 1 292 ? 12.717 14.967 0.8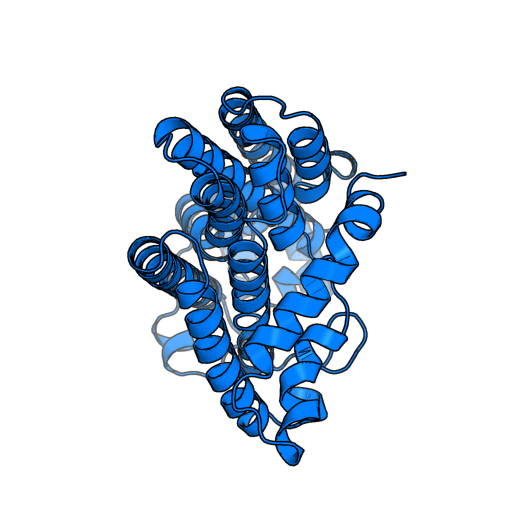24 1.00 27.22 290 ASP A O 1
ATOM 2209 N N . SER A 1 293 ? 11.105 16.370 0.136 1.00 23.33 291 SER A N 1
ATOM 2210 C CA . SER A 1 293 ? 10.534 16.556 1.472 1.00 24.78 291 SER A CA 1
ATOM 2211 C C . SER A 1 293 ? 9.929 15.296 2.068 1.00 32.15 291 SER A C 1
ATOM 2212 O O . SER A 1 293 ? 9.681 15.242 3.285 1.00 29.24 291 SER A O 1
ATOM 2215 N N . VAL A 1 294 ? 9.676 14.282 1.221 1.00 26.90 292 VAL A N 1
ATOM 2216 C CA . VAL A 1 294 ? 9.139 13.001 1.682 1.00 24.74 292 VAL A CA 1
ATOM 2217 C C . VAL A 1 294 ? 10.081 11.854 1.259 1.00 21.80 292 VAL A C 1
ATOM 2218 O O . VAL A 1 294 ? 9.728 10.672 1.325 1.00 25.97 292 VAL A O 1
ATOM 2222 N N . GLY A 1 295 ? 11.279 12.227 0.840 1.00 20.03 293 GLY A N 1
ATOM 2223 C CA . GLY A 1 295 ? 12.305 11.241 0.476 1.00 20.25 293 GLY A CA 1
ATOM 2224 C C . GLY A 1 295 ? 11.846 10.363 -0.679 1.00 24.19 293 GLY A C 1
ATOM 2225 O O . GLY A 1 295 ? 12.089 9.155 -0.690 1.00 22.16 293 GLY A O 1
ATOM 2226 N N . ALA A 1 296 ? 11.158 10.966 -1.641 1.00 21.91 294 ALA A N 1
ATOM 2227 C CA . ALA A 1 296 ? 10.591 10.184 -2.745 1.00 24.16 294 ALA A CA 1
ATOM 2228 C C . ALA A 1 296 ? 11.653 9.567 -3.671 1.00 20.34 294 ALA A C 1
ATOM 2229 O O . ALA A 1 296 ? 11.456 8.471 -4.215 1.00 20.85 294 ALA A O 1
ATOM 2231 N N . ARG A 1 297 ? 12.788 10.238 -3.841 1.00 18.96 295 ARG A N 1
ATOM 2232 C CA . ARG A 1 297 ? 13.862 9.674 -4.672 1.00 21.41 295 ARG A CA 1
ATOM 2233 C C . ARG A 1 297 ? 14.393 8.342 -4.123 1.00 22.33 295 ARG A C 1
ATOM 2234 O O . ARG A 1 297 ? 14.487 7.329 -4.844 1.00 21.03 295 ARG A O 1
ATOM 2242 N N . GLU A 1 298 ? 14.743 8.336 -2.845 1.00 23.52 296 GLU A N 1
ATOM 2243 C CA . GLU A 1 298 ? 15.193 7.108 -2.212 1.00 19.34 296 GLU A CA 1
ATOM 2244 C C . GLU A 1 298 ? 14.110 6.021 -2.172 1.00 20.60 296 GLU A C 1
ATOM 2245 O O . GLU A 1 298 ? 14.424 4.830 -2.330 1.00 19.50 296 GLU A O 1
ATOM 2251 N N . GLU A 1 299 ? 12.852 6.412 -1.975 1.00 17.92 297 GLU A N 1
ATOM 2252 C CA . GLU A 1 299 ? 11.778 5.431 -1.994 1.00 19.43 297 GLU A CA 1
ATOM 2253 C C . GLU A 1 299 ? 11.671 4.798 -3.378 1.00 21.66 297 GLU A C 1
ATOM 2254 O O . GLU A 1 299 ? 11.487 3.595 -3.493 1.00 19.33 297 GLU A O 1
ATOM 2260 N N . ALA A 1 300 ? 11.831 5.611 -4.414 1.00 21.97 298 ALA A N 1
ATOM 2261 C CA . ALA A 1 300 ? 11.805 5.088 -5.791 1.00 21.79 298 ALA A CA 1
ATOM 2262 C C . ALA A 1 300 ? 12.936 4.100 -6.034 1.00 21.58 298 ALA A C 1
ATOM 2263 O O . ALA A 1 300 ? 12.716 3.050 -6.606 1.00 19.87 298 ALA A O 1
ATOM 2265 N N . LEU A 1 301 ? 14.147 4.458 -5.629 1.00 18.91 299 LEU A N 1
ATOM 2266 C CA . LEU A 1 301 ? 15.293 3.553 -5.781 1.00 16.52 299 LEU A CA 1
ATOM 2267 C C . LEU A 1 301 ? 15.092 2.261 -4.993 1.00 19.88 299 LEU A C 1
ATOM 2268 O O . LEU A 1 301 ? 15.516 1.183 -5.430 1.00 20.82 299 LEU A O 1
ATOM 2273 N N . ARG A 1 302 ? 14.429 2.352 -3.844 1.00 19.90 300 ARG A N 1
ATOM 2274 C CA . ARG A 1 302 ? 14.159 1.142 -3.076 1.00 20.06 300 ARG A CA 1
ATOM 2275 C C . ARG A 1 302 ? 13.157 0.271 -3.812 1.00 18.07 300 ARG A C 1
ATOM 2276 O O . ARG A 1 302 ? 13.276 -0.954 -3.813 1.00 19.83 300 ARG A O 1
ATOM 2284 N N . LEU A 1 303 ? 12.204 0.908 -4.497 1.00 17.53 301 LEU A N 1
ATOM 2285 C CA . LEU A 1 303 ? 11.224 0.163 -5.273 1.00 20.29 301 LEU A CA 1
ATOM 2286 C C . LEU A 1 303 ? 11.916 -0.561 -6.448 1.00 15.85 301 LEU A C 1
ATOM 2287 O O . LEU A 1 303 ? 11.585 -1.697 -6.743 1.00 18.40 301 LEU A O 1
ATOM 2292 N N . ALA A 1 304 ? 12.864 0.114 -7.080 1.00 17.87 302 ALA A N 1
ATOM 2293 C CA . ALA A 1 304 ? 13.633 -0.484 -8.161 1.00 16.89 302 ALA A CA 1
ATOM 2294 C C . ALA A 1 304 ? 14.403 -1.678 -7.619 1.00 18.93 302 ALA A C 1
ATOM 2295 O O . ALA A 1 304 ? 14.485 -2.719 -8.277 1.00 18.85 302 ALA A O 1
ATOM 2297 N N . ALA A 1 305 ? 14.929 -1.554 -6.399 1.00 18.61 303 ALA A N 1
ATOM 2298 C CA . ALA A 1 305 ? 15.684 -2.668 -5.810 1.00 17.78 303 ALA A CA 1
ATOM 2299 C C . ALA A 1 305 ? 14.791 -3.896 -5.599 1.00 18.97 303 ALA A C 1
ATOM 2300 O O . ALA A 1 305 ? 15.205 -5.041 -5.805 1.00 19.03 303 ALA A O 1
ATOM 2302 N N . ARG A 1 306 ? 13.574 -3.652 -5.145 1.00 16.17 304 ARG A N 1
ATOM 2303 C CA . ARG A 1 306 ? 12.586 -4.699 -4.954 1.00 16.87 304 ARG A CA 1
ATOM 2304 C C . ARG A 1 306 ? 12.326 -5.476 -6.260 1.00 17.92 304 ARG A C 1
ATOM 2305 O O . ARG A 1 306 ? 12.352 -6.712 -6.272 1.00 18.34 304 ARG A O 1
ATOM 2313 N N . TYR A 1 307 ? 12.151 -4.755 -7.360 1.00 17.00 305 TYR A N 1
ATOM 2314 C CA . TYR A 1 307 ? 11.917 -5.406 -8.654 1.00 17.04 305 TYR A CA 1
ATOM 2315 C C . TYR A 1 307 ? 13.184 -6.107 -9.175 1.00 19.46 305 TYR A C 1
ATOM 2316 O O . TYR A 1 307 ? 13.100 -7.190 -9.759 1.00 20.17 305 TYR A O 1
ATOM 2325 N N . ARG A 1 308 ? 14.348 -5.500 -8.971 1.00 18.12 306 ARG A N 1
ATOM 2326 C CA . ARG A 1 308 ? 15.607 -6.154 -9.332 1.00 18.73 306 ARG A CA 1
ATOM 2327 C C . ARG A 1 308 ? 15.764 -7.490 -8.606 1.00 22.33 306 ARG A C 1
ATOM 2328 O O . ARG A 1 308 ? 16.195 -8.501 -9.197 1.00 19.17 306 ARG A O 1
ATOM 2336 N N . GLU A 1 309 ? 15.439 -7.506 -7.318 1.00 17.27 307 GLU A N 1
ATOM 2337 C CA . GLU A 1 309 ? 15.568 -8.735 -6.521 1.00 17.93 307 GLU A CA 1
ATOM 2338 C C . GLU A 1 309 ? 14.543 -9.787 -6.952 1.00 18.80 307 GLU A C 1
ATOM 2339 O O . GLU A 1 309 ? 14.813 -10.985 -6.959 1.00 18.91 307 GLU A O 1
ATOM 2345 N N . GLU A 1 310 ? 13.356 -9.322 -7.318 1.00 17.28 308 GLU A N 1
ATOM 2346 C CA . GLU A 1 310 ? 12.352 -10.207 -7.882 1.00 16.37 308 GLU A CA 1
ATOM 2347 C C . GLU A 1 310 ? 12.886 -10.837 -9.188 1.00 15.25 308 GLU A C 1
ATOM 2348 O O . GLU A 1 310 ? 12.784 -12.060 -9.407 1.00 19.75 308 GLU A O 1
ATOM 2354 N N . ALA A 1 311 ? 13.457 -10.008 -10.041 1.00 15.58 309 ALA A N 1
ATOM 2355 C CA . ALA A 1 311 ? 14.044 -10.504 -11.286 1.00 17.00 309 ALA A CA 1
ATOM 2356 C C . ALA A 1 311 ? 15.078 -11.584 -10.992 1.00 17.71 309 ALA A C 1
ATOM 2357 O O . ALA A 1 311 ? 15.073 -12.632 -11.672 1.00 17.65 309 ALA A O 1
ATOM 2359 N N . GLU A 1 312 ? 15.906 -11.349 -9.976 1.00 15.92 310 GLU A N 1
ATOM 2360 C CA . GLU A 1 312 ? 16.920 -12.350 -9.593 1.00 18.76 310 GLU A CA 1
ATOM 2361 C C . GLU A 1 312 ? 16.307 -13.684 -9.171 1.00 17.84 310 GLU A C 1
ATOM 2362 O O . GLU A 1 312 ? 16.869 -14.772 -9.469 1.00 19.03 310 GLU A O 1
ATOM 2368 N N . ARG A 1 313 ? 15.222 -13.630 -8.411 1.00 16.52 311 ARG A N 1
ATOM 2369 C CA . ARG A 1 313 ? 14.586 -14.853 -7.969 1.00 18.27 311 ARG A CA 1
ATOM 2370 C C . ARG A 1 313 ? 14.088 -15.680 -9.163 1.00 21.93 311 ARG A C 1
ATOM 2371 O O . ARG A 1 313 ? 14.221 -16.901 -9.175 1.00 20.19 311 ARG A O 1
ATOM 2379 N N . HIS A 1 314 ? 13.515 -15.018 -10.167 1.00 18.85 312 HIS A N 1
ATOM 2380 C CA . HIS A 1 314 ? 13.011 -15.742 -11.327 1.00 17.66 312 HIS A CA 1
ATOM 2381 C C . HIS A 1 314 ? 14.166 -16.259 -12.128 1.00 17.10 312 HIS A C 1
ATOM 2382 O O . HIS A 1 314 ? 14.096 -17.354 -12.669 1.00 19.85 312 HIS A O 1
ATOM 2389 N N . LEU A 1 315 ? 15.216 -15.454 -12.230 1.00 16.77 313 LEU A N 1
ATOM 2390 C CA . LEU A 1 315 ? 16.375 -15.827 -13.024 1.00 17.47 313 LEU A CA 1
ATOM 2391 C C . LEU A 1 315 ? 17.053 -17.059 -12.447 1.00 22.73 313 LEU A C 1
ATOM 2392 O O . LEU A 1 315 ? 17.632 -17.854 -13.197 1.00 19.80 313 LEU A O 1
ATOM 2397 N N . ALA A 1 316 ? 16.991 -17.229 -11.126 1.00 18.61 314 ALA A N 1
ATOM 2398 C CA . ALA A 1 316 ? 17.616 -18.416 -10.518 1.00 21.01 314 ALA A CA 1
ATOM 2399 C C . ALA A 1 316 ? 17.025 -19.747 -11.004 1.00 20.84 314 ALA A C 1
ATOM 2400 O O . ALA A 1 316 ? 17.633 -20.801 -10.826 1.00 24.20 314 ALA A O 1
ATOM 2402 N N . LYS A 1 317 ? 15.836 -19.709 -11.600 1.00 20.35 315 LYS A N 1
ATOM 2403 C CA . LYS A 1 317 ? 15.168 -20.888 -12.123 1.00 19.45 315 LYS A CA 1
ATOM 2404 C C . LYS A 1 317 ? 15.667 -21.275 -13.515 1.00 19.23 315 LYS A C 1
ATOM 2405 O O . LYS A 1 317 ? 15.305 -22.334 -14.027 1.00 25.45 315 LYS A O 1
ATOM 2411 N N . ILE A 1 318 ? 16.469 -20.398 -14.114 1.00 18.10 316 ILE A N 1
ATOM 2412 C CA . ILE A 1 318 ? 16.951 -20.590 -15.487 1.00 21.17 316 ILE A CA 1
ATOM 2413 C C . ILE A 1 318 ? 18.375 -21.135 -15.444 1.00 19.63 316 ILE A C 1
ATOM 2414 O O . ILE A 1 318 ? 19.263 -20.526 -14.830 1.00 19.76 316 ILE A O 1
ATOM 2419 N N . PRO A 1 319 ? 18.623 -22.260 -16.133 1.00 19.50 317 PRO A N 1
ATOM 2420 C CA . PRO A 1 319 ? 19.966 -22.856 -16.074 1.00 19.62 317 PRO A CA 1
ATOM 2421 C C . PRO A 1 319 ? 21.024 -22.067 -16.852 1.00 20.90 317 PRO A C 1
ATOM 2422 O O . PRO A 1 319 ? 20.684 -21.297 -17.755 1.00 18.91 317 PRO A O 1
ATOM 2426 N N . ASN A 1 320 ? 22.295 -22.250 -16.496 1.00 19.40 318 ASN A N 1
ATOM 2427 C CA . ASN A 1 320 ? 23.408 -21.691 -17.243 1.00 18.58 318 ASN A CA 1
ATOM 2428 C C . ASN A 1 320 ? 23.189 -20.201 -17.439 1.00 18.93 318 ASN A C 1
ATOM 2429 O O . ASN A 1 320 ? 23.356 -19.662 -18.534 1.00 18.96 318 ASN A O 1
ATOM 2434 N N . ASN A 1 321 ? 22.812 -19.533 -16.339 1.00 20.43 319 ASN A N 1
ATOM 2435 C CA . ASN A 1 321 ? 22.326 -18.161 -16.444 1.00 20.40 319 ASN A CA 1
ATOM 2436 C C . ASN A 1 321 ? 23.362 -17.050 -16.262 1.00 21.59 319 ASN A C 1
ATOM 2437 O O . ASN A 1 321 ? 22.998 -15.900 -16.121 1.00 20.10 319 ASN A O 1
ATOM 2442 N N . GLY A 1 322 ? 24.650 -17.372 -16.346 1.00 19.34 320 GLY A N 1
ATOM 2443 C CA . GLY A 1 322 ? 25.676 -16.365 -16.066 1.00 19.84 320 GLY A CA 1
ATOM 2444 C C . GLY A 1 322 ? 25.627 -15.108 -16.929 1.00 22.52 320 GLY A C 1
ATOM 2445 O O . GLY A 1 322 ? 25.798 -13.986 -16.431 1.00 23.20 320 GLY A O 1
ATOM 2446 N N . THR A 1 323 ? 25.397 -15.279 -18.225 1.00 22.96 321 THR A N 1
ATOM 2447 C CA . THR A 1 323 ? 25.344 -14.135 -19.130 1.00 18.97 321 THR A CA 1
ATOM 2448 C C . THR A 1 323 ? 24.062 -13.332 -18.909 1.00 20.76 321 THR A C 1
ATOM 2449 O O . THR A 1 323 ? 24.079 -12.109 -18.924 1.00 22.55 321 THR A O 1
ATOM 2453 N N . LEU A 1 324 ? 22.963 -14.039 -18.683 1.00 18.45 322 LEU A N 1
ATOM 2454 C CA . LEU A 1 324 ? 21.697 -13.400 -18.346 1.00 17.41 322 LEU A CA 1
ATOM 2455 C C . LEU A 1 324 ? 21.857 -12.516 -17.090 1.00 22.46 322 LEU A C 1
ATOM 2456 O O . LEU A 1 324 ? 21.311 -11.420 -17.015 1.00 22.38 322 LEU A O 1
ATOM 2461 N N . LYS A 1 325 ? 22.603 -13.017 -16.111 1.00 20.62 323 LYS A N 1
ATOM 2462 C CA . LYS A 1 325 ? 22.867 -12.251 -14.884 1.00 21.49 323 LYS A CA 1
ATOM 2463 C C . LYS A 1 325 ? 23.627 -10.967 -15.200 1.00 20.05 323 LYS A C 1
ATOM 2464 O O . LYS A 1 325 ? 23.256 -9.904 -14.696 1.00 21.88 323 LYS A O 1
ATOM 2470 N N . GLU A 1 326 ? 24.665 -11.050 -16.036 1.00 19.97 324 GLU A N 1
ATOM 2471 C CA . GLU A 1 326 ? 25.386 -9.842 -16.443 1.00 23.52 324 GLU A CA 1
ATOM 2472 C C . GLU A 1 326 ? 24.466 -8.869 -17.179 1.00 22.32 324 GLU A C 1
ATOM 2473 O O . GLU A 1 326 ? 24.551 -7.659 -16.968 1.00 25.10 324 GLU A O 1
ATOM 2479 N N . LEU A 1 327 ? 23.597 -9.393 -18.046 1.00 23.03 325 LEU A N 1
ATOM 2480 C CA . LEU A 1 327 ? 22.674 -8.531 -18.773 1.00 25.26 325 LEU A CA 1
ATOM 2481 C C . LEU A 1 327 ? 21.762 -7.812 -17.801 1.00 30.23 325 LEU A C 1
ATOM 2482 O O . LEU A 1 327 ? 21.536 -6.603 -17.926 1.00 34.89 325 LEU A O 1
ATOM 2487 N N . LEU A 1 328 ? 21.229 -8.557 -16.841 1.00 24.31 326 LEU A N 1
ATOM 2488 C CA . LEU A 1 328 ? 20.332 -7.979 -15.837 1.00 27.34 326 LEU A CA 1
ATOM 2489 C C . LEU A 1 328 ? 20.976 -6.805 -15.147 1.00 34.06 326 LEU A C 1
ATOM 2490 O O . LEU A 1 328 ? 20.350 -5.762 -14.968 1.00 33.53 326 LEU A O 1
ATOM 2495 N N . ASP A 1 329 ? 22.225 -6.979 -14.740 1.00 29.11 327 ASP A N 1
ATOM 2496 C CA . ASP A 1 329 ? 22.901 -5.927 -14.024 1.00 37.53 327 ASP A CA 1
ATOM 2497 C C . ASP A 1 329 ? 22.954 -4.681 -14.911 1.00 34.68 327 ASP A C 1
ATOM 2498 O O . ASP A 1 329 ? 22.823 -3.552 -14.428 1.00 34.06 327 ASP A O 1
ATOM 2503 N N . PHE A 1 330 ? 23.103 -4.884 -16.214 1.00 30.94 328 PHE A N 1
ATOM 2504 C CA . PHE A 1 330 ? 23.163 -3.762 -17.141 1.00 26.97 328 PHE A CA 1
ATOM 2505 C C . PHE A 1 330 ? 21.786 -3.172 -17.453 1.00 30.48 328 PHE A C 1
ATOM 2506 O O . PHE A 1 330 ? 21.623 -1.951 -17.445 1.00 34.47 328 PHE A O 1
ATOM 2514 N N . ILE A 1 331 ? 20.806 -4.032 -17.739 1.00 27.64 329 ILE A N 1
ATOM 2515 C CA . ILE A 1 331 ? 19.452 -3.580 -18.081 1.00 35.89 329 ILE A CA 1
ATOM 2516 C C . ILE A 1 331 ? 18.896 -2.698 -16.975 1.00 42.42 329 ILE A C 1
ATOM 2517 O O . ILE A 1 331 ? 18.317 -1.642 -17.244 1.00 47.57 329 ILE A O 1
ATOM 2522 N N . VAL A 1 332 ? 19.069 -3.134 -15.731 1.00 39.24 330 VAL A N 1
ATOM 2523 C CA . VAL A 1 332 ? 18.528 -2.408 -14.586 1.00 52.36 330 VAL A CA 1
ATOM 2524 C C . VAL A 1 332 ? 19.482 -1.338 -14.059 1.00 62.42 330 VAL A C 1
ATOM 2525 O O . VAL A 1 332 ? 19.209 -0.715 -13.034 1.00 43.53 330 VAL A O 1
ATOM 2529 N N . ALA A 1 333 ? 20.585 -1.112 -14.770 1.00 76.44 331 ALA A N 1
ATOM 2530 C CA . ALA A 1 333 ? 21.595 -0.141 -14.337 1.00 57.74 331 ALA A CA 1
ATOM 2531 C C . ALA A 1 333 ? 21.955 -0.370 -12.873 1.00 54.26 331 ALA A C 1
ATOM 2532 O O . ALA A 1 333 ? 21.935 0.560 -12.062 1.00 49.77 331 ALA A O 1
ATOM 2534 N N . ARG A 1 334 ? 22.286 -1.613 -12.543 1.00 43.83 332 ARG A N 1
ATOM 2535 C CA . ARG A 1 334 ? 22.608 -1.983 -11.169 1.00 61.85 332 ARG A CA 1
ATOM 2536 C C . ARG A 1 334 ? 23.695 -1.084 -10.600 1.00 50.65 332 ARG A C 1
ATOM 2537 O O . ARG A 1 334 ? 23.583 -0.601 -9.470 1.00 63.65 332 ARG A O 1
ATOM 2545 N N . GLU A 1 335 ? 24.747 -0.869 -11.388 1.00 51.06 333 GLU A N 1
ATOM 2546 C CA . GLU A 1 335 ? 25.887 -0.062 -10.956 1.00 73.62 333 GLU A CA 1
ATOM 2547 C C . GLU A 1 335 ? 25.499 1.388 -10.662 1.00 74.60 333 GLU A C 1
ATOM 2548 O O . GLU A 1 335 ? 25.840 1.930 -9.607 1.00 65.98 333 GLU A O 1
ATOM 2554 N N . TYR A 1 336 ? 24.791 2.010 -11.600 1.00 61.98 334 TYR A N 1
ATOM 2555 C CA . TYR A 1 336 ? 24.328 3.383 -11.428 1.00 83.64 334 TYR A CA 1
ATOM 2556 C C . TYR A 1 336 ? 23.576 3.536 -10.100 1.00 86.65 334 TYR A C 1
ATOM 2557 O O . TYR A 1 336 ? 23.882 4.421 -9.299 1.00 70.04 334 TYR A O 1
ATOM 2566 N N . ALA A 1 337 ? 22.594 2.666 -9.877 1.00 68.30 335 ALA A N 1
ATOM 2567 C CA . ALA A 1 337 ? 21.847 2.635 -8.620 1.00 80.79 335 ALA A CA 1
ATOM 2568 C C . ALA A 1 337 ? 22.558 1.769 -7.579 1.00 69.36 335 ALA A C 1
ATOM 2569 O O . ALA A 1 337 ? 23.567 2.171 -6.999 1.00 67.98 335 ALA A O 1
#

Foldseek 3Di:
DFLLVVLCVVCVVLLLVLLLVLLVVVDDPVCNCLQCVLVVLDDSLLLLSLLQLLLCQFAVGRPLLSLVSSLLVLLVSLLVLVVCLQVVPQDDSRHGHSCNVPNSVSSVVSSVSSVVSSLVSLVVAPDNVVVVVLSVVLSVLQVVLVLLQLLQFQEDDDDPCSVVSRDPDAALVNLLSSQLSNFQQSQLSSNLSSQVSRDPPPLSSVLSSLLSSLLRSLLQLVVLLCCDPPVHHNVLQRRTCSGQLNNQLLVPDDDVLNVLLSVQSNPNGRDPVSSVSNVVSSVVRPSSVVSNVVSVVSLVSSVVSLVVGGSCPSVVSSSCVSSVVVVD

Secondary structure (DSSP, 8-state):
--HHHHHHHHHHHHHHHHHHHHHHTT--HHHHHHHHGGGSS----HHHHHHHHHHHHHHS--GGGHHHHHHHHHHHHHHHHHHHHHTT--EETTEE-HHHHH-HHHHHHHHHHHHHHHHHHHHTSSSHHHHHHHHHHHHHHHHHHHHHHHHTBSS----HHHHHT--S---HHHHHHHHIIIIIHHHHHHHHHHHHHH---HHHHHHHHHHHHHHHHHHHHHHHHHHHH--TTHHHHTTBS-SHHHHHHHHHS-HHHHHHHHHHHH-SS--HHHHHHHHHHHHTTTHHHHHHHHHHHHHHHHHHHHTTSSS-HHHHHHHHHHTTTTT-

Radius of gyration: 20.13 Å; Cα contacts (8 Å, |Δi|>4): 518; chains: 1; bounding box: 46×54×57 Å

Solvent-accessible surface area: 14900 Å² total; per-residue (Å²): 197,78,10,19,51,64,1,103,138,92,3,5,74,53,1,59,124,4,0,32,117,4,0,29,84,70,21,56,141,148,48,78,134,13,0,14,44,3,3,138,16,37,40,132,24,21,43,0,2,0,0,0,3,1,0,44,11,30,50,56,111,17,152,51,0,18,16,0,0,1,0,0,2,0,1,34,0,41,20,19,1,59,32,8,30,68,83,166,21,65,99,68,73,68,83,58,3,1,25,114,54,67,29,43,115,32,0,68,106,0,0,94,72,0,53,100,3,0,53,70,0,0,114,68,10,71,55,46,121,69,0,33,130,16,0,38,87,5,28,139,16,20,100,61,0,19,78,3,13,5,1,1,9,16,13,65,51,108,68,96,113,30,69,154,34,61,84,220,91,6,74,47,118,32,0,29,131,2,3,24,44,61,14,0,3,9,7,0,0,0,1,41,0,0,0,15,8,38,19,123,70,208,49,30,4,94,6,0,60,43,0,0,43,2,0,0,1,0,66,31,0,6,46,5,8,58,32,0,50,55,137,110,0,71,5,0,60,67,17,43,14,7,0,0,0,0,1,0,0,9,67,96,15,39,139,36,82,68,138,72,0,42,86,0,0,47,127,155,111,11,101,99,59,21,4,156,68,0,22,62,24,0,74,77,44,25,0,86,73,48,0,42,149,22,0,27,144,23,31,93,49,0,64,151,29,2,80,134,4,55,117,28,47,41,1,115,87,0,2,46,82,9,0,30,119,170,161,60

InterPro domains:
  IPR000092 Polyprenyl synthetase-like [PF00348] (31-288)
  IPR000092 Polyprenyl synthetase-like [cd00685] (29-332)
  IPR008949 Isoprenoid synthase domain superfamily [G3DSA:1.10.600.10] (1-334)
  IPR008949 Isoprenoid synthase domain superfamily [SSF48576] (23-330)
  IPR033749 Polyprenyl synthetase, conserved site [PS00723] (80-94)

B-factor: mean 27.39, std 14.75, range [11.4, 127.38]

GO terms:
  GO:0004311 geranylgeranyl diphosphate synthase activity (F, IDA)
  GO:0033386 geranylgeranyl diphosphate biosynthetic process (P, IDA)